Protein AF-A0A959KLT8-F1 (afdb_monomer_lite)

Radius of gyration: 39.07 Å; chains: 1; bounding box: 49×103×118 Å

Structure (mmCIF, N/CA/C/O backbone):
data_AF-A0A959KLT8-F1
#
_entry.id   AF-A0A959KLT8-F1
#
loop_
_atom_site.group_PDB
_atom_site.id
_atom_site.type_symbol
_atom_site.label_atom_id
_atom_site.label_alt_id
_atom_site.label_comp_id
_atom_site.label_asym_id
_atom_site.label_entity_id
_atom_site.label_seq_id
_atom_site.pdbx_PDB_ins_code
_atom_site.Cartn_x
_atom_site.Cartn_y
_atom_site.Cartn_z
_atom_site.occupancy
_atom_site.B_iso_or_equiv
_atom_site.auth_seq_id
_atom_site.auth_comp_id
_atom_site.auth_asym_id
_atom_site.auth_atom_id
_atom_site.pdbx_PDB_model_num
ATOM 1 N N . MET A 1 1 ? 25.943 -80.507 87.814 1.00 54.75 1 MET A N 1
ATOM 2 C CA . MET A 1 1 ? 26.202 -79.130 87.324 1.00 54.75 1 MET A CA 1
ATOM 3 C C . MET A 1 1 ? 25.236 -78.652 86.226 1.00 54.75 1 MET A C 1
ATOM 5 O O . MET A 1 1 ? 24.989 -77.459 86.163 1.00 54.75 1 MET A O 1
ATOM 9 N N . ARG A 1 2 ? 24.631 -79.531 85.402 1.00 54.31 2 ARG A N 1
ATOM 10 C CA . ARG A 1 2 ? 23.798 -79.132 84.239 1.00 54.31 2 ARG A CA 1
ATOM 11 C C . ARG A 1 2 ? 22.348 -78.682 84.531 1.00 54.31 2 ARG A C 1
ATOM 13 O O . ARG A 1 2 ? 21.783 -77.971 83.717 1.00 54.31 2 ARG A O 1
ATOM 20 N N . ILE A 1 3 ? 21.762 -79.018 85.686 1.00 55.34 3 ILE A N 1
ATOM 21 C CA . ILE A 1 3 ? 20.351 -78.679 86.009 1.00 55.34 3 ILE A CA 1
ATOM 22 C C . ILE A 1 3 ? 20.195 -77.266 86.612 1.00 55.34 3 ILE A C 1
ATOM 24 O O . ILE A 1 3 ? 19.183 -76.608 86.393 1.00 55.34 3 ILE A O 1
ATOM 28 N N . ARG A 1 4 ? 21.217 -76.742 87.310 1.00 51.94 4 ARG A N 1
ATOM 29 C CA . ARG A 1 4 ? 21.175 -75.385 87.899 1.00 51.94 4 ARG A CA 1
ATOM 30 C C . ARG A 1 4 ? 21.324 -74.262 86.860 1.00 51.94 4 ARG A C 1
ATOM 32 O O . ARG A 1 4 ? 20.788 -73.181 87.064 1.00 51.94 4 ARG A O 1
ATOM 39 N N . LEU A 1 5 ? 21.991 -74.535 85.735 1.00 53.19 5 LEU A N 1
ATOM 40 C CA . LEU A 1 5 ? 22.147 -73.587 84.623 1.00 53.19 5 LEU A CA 1
ATOM 41 C C . LEU A 1 5 ? 20.849 -73.413 83.811 1.00 53.19 5 LEU A C 1
ATOM 43 O O . LEU A 1 5 ? 20.584 -72.319 83.325 1.00 53.19 5 LEU A O 1
ATOM 47 N N . PHE A 1 6 ? 20.000 -74.446 83.733 1.00 55.62 6 PHE A N 1
ATOM 48 C CA . PHE A 1 6 ? 18.718 -74.374 83.018 1.00 55.62 6 PHE A CA 1
ATOM 49 C C . PHE A 1 6 ? 17.687 -73.480 83.725 1.00 55.62 6 PHE A C 1
ATOM 51 O O . PHE A 1 6 ? 17.022 -72.683 83.071 1.00 55.62 6 PHE A O 1
ATOM 58 N N . PHE A 1 7 ? 17.595 -73.545 85.057 1.00 56.69 7 PHE A N 1
ATOM 59 C CA . PHE A 1 7 ? 16.674 -72.689 85.819 1.00 56.69 7 PHE A CA 1
ATOM 60 C C . PHE A 1 7 ? 17.119 -71.221 85.867 1.00 56.69 7 PHE A C 1
ATOM 62 O O . PHE A 1 7 ? 16.280 -70.328 85.782 1.00 56.69 7 PHE A O 1
ATOM 69 N N . ALA A 1 8 ? 18.429 -70.959 85.935 1.00 57.12 8 ALA A N 1
ATOM 70 C CA . ALA A 1 8 ? 18.954 -69.595 85.865 1.00 57.12 8 ALA A CA 1
ATOM 71 C C . ALA A 1 8 ? 18.735 -68.961 84.477 1.00 57.12 8 ALA A C 1
ATOM 73 O O . ALA A 1 8 ? 18.445 -67.769 84.396 1.00 57.12 8 ALA A O 1
ATOM 74 N N . SER A 1 9 ? 18.810 -69.758 83.401 1.00 56.94 9 SER A N 1
ATOM 75 C CA . SER A 1 9 ? 18.585 -69.295 82.025 1.00 56.94 9 SER A CA 1
ATOM 76 C C . SER A 1 9 ? 17.102 -69.078 81.689 1.00 56.94 9 SER A C 1
ATOM 78 O O . SER A 1 9 ? 16.792 -68.159 80.937 1.00 56.94 9 SER A O 1
ATOM 80 N N . LEU A 1 10 ? 16.177 -69.867 82.255 1.00 58.41 10 LEU A N 1
ATOM 81 C CA . LEU A 1 10 ? 14.735 -69.633 82.078 1.00 58.41 10 LEU A CA 1
ATOM 82 C C . LEU A 1 10 ? 14.249 -68.386 82.832 1.00 58.41 10 LEU A C 1
ATOM 84 O O . LEU A 1 10 ? 13.410 -67.652 82.317 1.00 58.41 10 LEU A O 1
ATOM 88 N N . LEU A 1 11 ? 14.788 -68.119 84.028 1.00 58.44 11 LEU A N 1
ATOM 89 C CA . LEU A 1 11 ? 14.390 -66.957 84.828 1.00 58.44 11 LEU A CA 1
ATOM 90 C C . LEU A 1 11 ? 14.928 -65.635 84.252 1.00 58.44 11 LEU A C 1
ATOM 92 O O . LEU A 1 11 ? 14.259 -64.609 84.336 1.00 58.44 11 LEU A O 1
ATOM 96 N N . SER A 1 12 ? 16.104 -65.659 83.617 1.00 58.97 12 SER A N 1
ATOM 97 C CA . SER A 1 12 ? 16.666 -64.489 82.926 1.00 58.97 12 SER A CA 1
ATOM 98 C C . SER A 1 12 ? 15.987 -64.213 81.579 1.00 58.97 12 SER A C 1
ATOM 100 O O . SER A 1 12 ? 15.801 -63.049 81.233 1.00 58.97 12 SER A O 1
ATOM 102 N N . LEU A 1 13 ? 15.515 -65.246 80.868 1.00 59.78 13 LEU A N 1
ATOM 103 C CA . LEU A 1 13 ? 14.684 -65.066 79.674 1.00 59.78 13 LEU A CA 1
ATOM 104 C C . LEU A 1 13 ? 13.287 -64.525 80.033 1.00 59.78 13 LEU A C 1
ATOM 106 O O . LEU A 1 13 ? 12.805 -63.605 79.382 1.00 59.78 13 LEU A O 1
ATOM 110 N N . ALA A 1 14 ? 12.671 -65.011 81.117 1.00 59.19 14 ALA A N 1
ATOM 111 C CA . ALA A 1 14 ? 11.375 -64.511 81.581 1.00 59.19 14 ALA A CA 1
ATOM 112 C C . ALA A 1 14 ? 11.421 -63.039 82.040 1.00 59.19 14 ALA A C 1
ATOM 114 O O . ALA A 1 14 ? 10.455 -62.317 81.828 1.00 59.19 14 ALA A O 1
ATOM 115 N N . LEU A 1 15 ? 12.539 -62.573 82.615 1.00 60.25 15 LEU A N 1
ATOM 116 C CA . LEU A 1 15 ? 12.699 -61.171 83.024 1.00 60.25 15 LEU A CA 1
ATOM 117 C C . LEU A 1 15 ? 12.998 -60.231 81.839 1.00 60.25 15 LEU A C 1
ATOM 119 O O . LEU A 1 15 ? 12.601 -59.070 81.870 1.00 60.25 15 LEU A O 1
ATOM 123 N N . ALA A 1 16 ? 13.656 -60.723 80.782 1.00 58.66 16 ALA A N 1
ATOM 124 C CA . ALA A 1 16 ? 13.933 -59.942 79.573 1.00 58.66 16 ALA A CA 1
ATOM 125 C C . ALA A 1 16 ? 12.673 -59.696 78.719 1.00 58.66 16 ALA A C 1
ATOM 127 O O . ALA A 1 16 ? 12.540 -58.632 78.116 1.00 58.66 16 ALA A O 1
ATOM 128 N N . LEU A 1 17 ? 11.716 -60.634 78.712 1.00 57.25 17 LEU A N 1
ATOM 129 C CA . LEU A 1 17 ? 10.433 -60.467 78.015 1.00 57.25 17 LEU A CA 1
ATOM 130 C C . LEU A 1 17 ? 9.471 -59.483 78.711 1.00 57.25 17 LEU A C 1
ATOM 132 O O . LEU A 1 17 ? 8.551 -58.985 78.068 1.00 57.25 17 LEU A O 1
ATOM 136 N N . SER A 1 18 ? 9.704 -59.138 79.981 1.00 57.41 18 SER A N 1
ATOM 137 C CA . SER A 1 18 ? 8.887 -58.166 80.727 1.00 57.41 18 SER A CA 1
ATOM 138 C C . SER A 1 18 ? 9.122 -56.707 80.317 1.00 57.41 18 SER A C 1
ATOM 140 O O . SER A 1 18 ? 8.297 -55.854 80.634 1.00 57.41 18 SER A O 1
ATOM 142 N N . PHE A 1 19 ? 10.228 -56.400 79.627 1.00 55.47 19 PHE A N 1
ATOM 143 C CA . PHE A 1 19 ? 10.594 -55.026 79.245 1.00 55.47 19 PHE A CA 1
ATOM 144 C C . PHE A 1 19 ? 10.264 -54.663 77.786 1.00 55.47 19 PHE A C 1
ATOM 146 O O . PHE A 1 19 ? 10.477 -53.521 77.396 1.00 55.47 19 PHE A O 1
ATOM 153 N N . ILE A 1 20 ? 9.717 -55.592 76.991 1.00 57.41 20 ILE A N 1
ATOM 154 C CA . ILE A 1 20 ? 9.311 -55.346 75.587 1.00 57.41 20 ILE A CA 1
ATOM 155 C C . ILE A 1 20 ? 7.809 -54.998 75.480 1.00 57.41 20 ILE A C 1
ATOM 157 O O . ILE A 1 20 ? 7.331 -54.568 74.439 1.00 57.41 20 ILE A O 1
ATOM 161 N N . ALA A 1 21 ? 7.045 -55.101 76.572 1.00 53.44 21 ALA A N 1
ATOM 162 C CA . ALA A 1 21 ? 5.594 -54.882 76.577 1.00 53.44 21 ALA A CA 1
ATOM 163 C C . ALA A 1 21 ? 5.152 -53.403 76.685 1.00 53.44 21 ALA A C 1
ATOM 165 O O . ALA A 1 21 ? 4.022 -53.138 77.085 1.00 53.44 21 ALA A O 1
ATOM 166 N N . CYS A 1 22 ? 6.017 -52.434 76.363 1.00 57.22 22 CYS A N 1
ATOM 167 C CA . CYS A 1 22 ? 5.691 -51.006 76.451 1.00 57.22 22 CYS A CA 1
ATOM 168 C C . CYS A 1 22 ? 6.052 -50.255 75.162 1.00 57.22 22 CYS A C 1
ATOM 170 O O . CYS A 1 22 ? 6.755 -49.251 75.188 1.00 57.22 22 CYS A O 1
ATOM 172 N N . GLU A 1 23 ? 5.575 -50.746 74.023 1.00 60.41 23 GLU A N 1
ATOM 173 C CA . GLU A 1 23 ? 5.418 -49.911 72.834 1.00 60.41 23 GLU A CA 1
ATOM 174 C C . GLU A 1 23 ? 3.910 -49.737 72.653 1.00 60.41 23 GLU A C 1
ATOM 176 O O . GLU A 1 23 ? 3.216 -50.615 72.149 1.00 60.41 23 GLU A O 1
ATOM 181 N N . GLY A 1 24 ? 3.377 -48.667 73.249 1.00 66.56 24 GLY A N 1
ATOM 182 C CA . GLY A 1 24 ? 1.969 -48.314 73.097 1.00 66.56 24 GLY A CA 1
ATOM 183 C C . GLY A 1 24 ? 1.666 -48.000 71.635 1.00 66.56 24 GLY A C 1
ATOM 184 O O . GLY A 1 24 ? 2.529 -47.477 70.928 1.00 66.56 24 GLY A O 1
ATOM 185 N N . ASP A 1 25 ? 0.449 -48.323 71.198 1.00 69.25 25 ASP A N 1
ATOM 186 C CA . ASP A 1 25 ? -0.030 -48.064 69.841 1.00 69.25 25 ASP A CA 1
ATOM 187 C C . ASP A 1 25 ? 0.334 -46.638 69.396 1.00 69.25 25 ASP A C 1
ATOM 189 O O . ASP A 1 25 ? 0.188 -45.681 70.165 1.00 69.25 25 ASP A O 1
ATOM 193 N N . GLN A 1 26 ? 0.819 -46.489 68.157 1.00 68.81 26 GLN A N 1
ATOM 194 C CA . GLN A 1 26 ? 1.088 -45.179 67.567 1.00 68.81 26 GLN A CA 1
ATOM 195 C C . GLN A 1 26 ? -0.170 -44.316 67.745 1.00 68.81 26 GLN A C 1
ATOM 197 O O . GLN A 1 26 ? -1.241 -44.666 67.246 1.00 68.81 26 GLN A O 1
ATOM 202 N N . GLY A 1 27 ? -0.055 -43.228 68.516 1.00 72.69 27 GLY A N 1
ATOM 203 C CA . GLY A 1 27 ? -1.191 -42.359 68.815 1.00 72.69 27 GLY A CA 1
ATOM 204 C C . GLY A 1 27 ? -1.882 -41.881 67.531 1.00 72.69 27 GLY A C 1
ATOM 205 O O . GLY A 1 27 ? -1.239 -41.816 66.478 1.00 72.69 27 GLY A O 1
ATOM 206 N N . PRO A 1 28 ? -3.184 -41.553 67.585 1.00 78.56 28 PRO A N 1
ATOM 207 C CA . PRO A 1 28 ? -3.929 -41.151 66.398 1.00 78.56 28 PRO A CA 1
ATOM 208 C C . PRO A 1 28 ? -3.229 -39.984 65.693 1.00 78.56 28 PRO A C 1
ATOM 210 O O . PRO A 1 28 ? -2.757 -39.049 66.346 1.00 78.56 28 PRO A O 1
ATOM 213 N N . ILE A 1 29 ? -3.170 -40.040 64.358 1.00 78.94 29 ILE A N 1
ATOM 214 C CA . ILE A 1 29 ? -2.684 -38.932 63.529 1.00 78.94 29 ILE A CA 1
ATOM 215 C C . ILE A 1 29 ? -3.444 -37.669 63.952 1.00 78.94 29 ILE A C 1
ATOM 217 O O . ILE A 1 29 ? -4.677 -37.659 63.974 1.00 78.94 29 ILE A O 1
ATOM 221 N N . GLY A 1 30 ? -2.701 -36.625 64.331 1.00 80.38 30 GLY A N 1
ATOM 222 C CA . GLY A 1 30 ? -3.281 -35.352 64.753 1.00 80.38 30 GLY A CA 1
ATOM 223 C C . GLY A 1 30 ? -4.177 -34.749 63.663 1.00 80.38 30 GLY A C 1
ATOM 224 O O . GLY A 1 30 ? -4.003 -35.061 62.482 1.00 80.38 30 GLY A O 1
ATOM 225 N N . PRO A 1 31 ? -5.143 -33.890 64.028 1.00 83.25 31 PRO A N 1
ATOM 226 C CA . PRO A 1 31 ? -6.036 -33.279 63.051 1.00 83.25 31 PRO A CA 1
ATOM 227 C C . PRO A 1 31 ? -5.229 -32.531 61.983 1.00 83.25 31 PRO A C 1
ATOM 229 O O . PRO A 1 31 ? -4.234 -31.874 62.300 1.00 83.25 31 PRO A O 1
ATOM 232 N N . SER A 1 32 ? -5.663 -32.614 60.720 1.00 83.31 32 SER A N 1
ATOM 233 C CA . SER A 1 32 ? -5.108 -31.772 59.657 1.00 83.31 32 SER A CA 1
ATOM 234 C C . SER A 1 32 ? -5.132 -30.307 60.089 1.00 83.31 32 SER A C 1
ATOM 236 O O . SER A 1 32 ? -6.128 -29.830 60.637 1.00 83.31 32 SER A O 1
ATOM 238 N N . GLY A 1 33 ? -4.026 -29.602 59.842 1.00 83.31 33 GLY A N 1
ATOM 239 C CA . GLY A 1 33 ? -3.935 -28.171 60.106 1.00 83.31 33 GLY A CA 1
ATOM 240 C C . GLY A 1 33 ? -5.011 -27.381 59.347 1.00 83.31 33 GLY A C 1
ATOM 241 O O . GLY A 1 33 ? -5.555 -27.872 58.352 1.00 83.31 33 GLY A O 1
ATOM 242 N N . PRO A 1 34 ? -5.336 -26.161 59.805 1.00 86.69 34 PRO A N 1
ATOM 243 C CA . PRO A 1 34 ? -6.311 -25.317 59.130 1.00 86.69 34 PRO A CA 1
ATOM 244 C C . PRO A 1 34 ? -5.884 -25.050 57.681 1.00 86.69 34 PRO A C 1
ATOM 246 O O . PRO A 1 34 ? -4.698 -24.886 57.391 1.00 86.69 34 PRO A O 1
ATOM 249 N N . ILE A 1 35 ? -6.864 -24.995 56.775 1.00 85.56 35 ILE A N 1
ATOM 250 C CA . ILE A 1 35 ? -6.649 -24.572 55.387 1.00 85.56 35 ILE A CA 1
ATOM 251 C C . ILE A 1 35 ? -6.031 -23.165 55.406 1.00 85.56 35 ILE A C 1
ATOM 253 O O . ILE A 1 35 ? -6.502 -22.289 56.135 1.00 85.56 35 ILE A O 1
ATOM 257 N N . GLY A 1 36 ? -4.960 -22.967 54.632 1.00 85.94 36 GLY A N 1
ATOM 258 C CA . GLY A 1 36 ? -4.302 -21.666 54.503 1.00 85.94 36 GLY A CA 1
ATOM 259 C C . GLY A 1 36 ? -5.245 -20.590 53.945 1.00 85.94 36 GLY A C 1
ATOM 260 O O . GLY A 1 36 ? -6.265 -20.918 53.336 1.00 85.94 36 GLY A O 1
ATOM 261 N N . PRO A 1 37 ? -4.933 -19.298 54.141 1.00 89.44 37 PRO A N 1
ATOM 262 C CA . PRO A 1 37 ? -5.753 -18.220 53.602 1.00 89.44 37 PRO A CA 1
ATOM 263 C C . PRO A 1 37 ? -5.870 -18.340 52.077 1.00 89.44 37 PRO A C 1
ATOM 265 O O . PRO A 1 37 ? -4.932 -18.773 51.404 1.00 89.44 37 PRO A O 1
ATOM 268 N N . ALA A 1 38 ? -7.023 -17.940 51.537 1.00 88.50 38 ALA A N 1
ATOM 269 C CA . ALA A 1 38 ? -7.194 -17.820 50.095 1.00 88.50 38 ALA A CA 1
ATOM 270 C C . ALA A 1 38 ? -6.113 -16.889 49.521 1.00 88.50 38 ALA A C 1
ATOM 272 O O . ALA A 1 38 ? -5.780 -15.866 50.127 1.00 88.50 38 ALA A O 1
ATOM 273 N N . GLY A 1 39 ? -5.557 -17.255 48.363 1.00 86.50 39 GLY A N 1
ATOM 274 C CA . GLY A 1 39 ? -4.627 -16.391 47.640 1.00 86.50 39 GLY A CA 1
ATOM 275 C C . GLY A 1 39 ? -5.285 -15.062 47.240 1.00 86.50 39 GLY A C 1
ATOM 276 O O . GLY A 1 39 ? -6.515 -14.965 47.230 1.00 86.50 39 GLY A O 1
ATOM 277 N N . PRO A 1 40 ? -4.490 -14.030 46.914 1.00 91.06 40 PRO A N 1
ATOM 278 C CA . PRO A 1 40 ? -5.035 -12.765 46.435 1.00 91.06 40 PRO A CA 1
ATOM 279 C C . PRO A 1 40 ? -5.863 -12.982 45.162 1.00 91.06 40 PRO A C 1
ATOM 281 O O . PRO A 1 40 ? -5.521 -13.818 44.323 1.00 91.06 40 PRO A O 1
ATOM 284 N N . THR A 1 41 ? -6.939 -12.209 45.009 1.00 87.81 41 THR A N 1
ATOM 285 C CA . THR A 1 41 ? -7.678 -12.129 43.745 1.00 87.81 41 THR A CA 1
ATOM 286 C C . THR A 1 41 ? -6.717 -11.708 42.632 1.00 87.81 41 THR A C 1
ATOM 288 O O . THR A 1 41 ? -5.919 -10.789 42.821 1.00 87.81 41 THR A O 1
ATOM 291 N N . GLY A 1 42 ? -6.777 -12.389 41.485 1.00 84.00 42 GLY A N 1
ATOM 292 C CA . GLY A 1 42 ? -6.011 -11.994 40.302 1.00 84.00 42 GLY A CA 1
ATOM 293 C C . GLY A 1 42 ? -6.413 -10.601 39.794 1.00 84.00 42 GLY A C 1
ATOM 294 O O . GLY A 1 42 ? -7.460 -10.085 40.193 1.00 84.00 42 GLY A O 1
ATOM 295 N N . PRO A 1 43 ? -5.598 -9.979 38.926 1.00 86.88 43 PRO A N 1
ATOM 296 C CA . PRO A 1 43 ? -5.978 -8.727 38.281 1.00 86.88 43 PRO A CA 1
ATOM 297 C C . PRO A 1 43 ? -7.294 -8.893 37.511 1.00 86.88 43 PRO A C 1
ATOM 299 O O . PRO A 1 43 ? -7.606 -9.977 37.012 1.00 86.88 43 PRO A O 1
ATOM 302 N N . GLU A 1 44 ? -8.065 -7.811 37.427 1.00 80.75 44 GLU A N 1
ATOM 303 C CA . GLU A 1 44 ? -9.290 -7.770 36.632 1.00 80.75 44 GLU A CA 1
ATOM 304 C C . GLU A 1 44 ? -8.958 -8.040 35.153 1.00 80.75 44 GLU A C 1
ATOM 306 O O . GLU A 1 44 ? -7.932 -7.583 34.641 1.00 80.75 44 GLU A O 1
ATOM 311 N N . GLY A 1 45 ? -9.786 -8.837 34.472 1.00 71.56 45 GLY A N 1
ATOM 312 C CA . GLY A 1 45 ? -9.593 -9.125 33.051 1.00 71.56 45 GLY A CA 1
ATOM 313 C C . GLY A 1 45 ? -9.831 -7.873 32.204 1.00 71.56 45 GLY A C 1
ATOM 314 O O . GLY A 1 45 ? -10.729 -7.091 32.505 1.00 71.56 45 GLY A O 1
ATOM 315 N N . GLN A 1 46 ? -9.052 -7.685 31.136 1.00 70.06 46 GLN A N 1
ATOM 316 C CA . GLN A 1 46 ? -9.305 -6.597 30.188 1.00 70.06 46 GLN A CA 1
ATOM 317 C C . GLN A 1 46 ? -10.674 -6.786 29.520 1.00 70.06 46 GLN A C 1
ATOM 319 O O . GLN A 1 46 ? -11.046 -7.903 29.145 1.00 70.06 46 GLN A O 1
ATOM 324 N N . ASN A 1 47 ? -11.423 -5.696 29.356 1.00 72.06 47 ASN A N 1
ATOM 325 C CA . ASN A 1 47 ? -12.675 -5.724 28.615 1.00 72.06 47 ASN A CA 1
ATOM 326 C C . ASN A 1 47 ? -12.374 -5.866 27.117 1.00 72.06 47 ASN A C 1
ATOM 328 O O . ASN A 1 47 ? -12.062 -4.889 26.444 1.00 72.06 47 ASN A O 1
ATOM 332 N N . GLY A 1 48 ? -12.511 -7.080 26.582 1.00 66.56 48 GLY A N 1
ATOM 333 C CA . GLY A 1 48 ? -12.276 -7.348 25.161 1.00 66.56 48 GLY A CA 1
ATOM 334 C C . GLY A 1 48 ? -13.170 -6.548 24.204 1.00 66.56 48 GLY A C 1
ATOM 335 O O . GLY A 1 48 ? -12.848 -6.471 23.028 1.00 66.56 48 GLY A O 1
ATOM 336 N N . ALA A 1 49 ? -14.265 -5.939 24.676 1.00 72.62 49 ALA A N 1
ATOM 337 C CA . ALA A 1 49 ? -15.150 -5.134 23.838 1.00 72.62 49 ALA A CA 1
ATOM 338 C C . ALA A 1 49 ? -14.646 -3.704 23.589 1.00 72.62 49 ALA A C 1
ATOM 340 O O . ALA A 1 49 ? -15.119 -3.076 22.648 1.00 72.62 49 ALA A O 1
ATOM 341 N N . GLU A 1 50 ? -13.726 -3.175 24.402 1.00 76.38 50 GLU A N 1
ATOM 342 C CA . GLU A 1 50 ? -13.302 -1.769 24.309 1.00 76.38 50 GLU A CA 1
ATOM 343 C C . GLU A 1 50 ? -12.638 -1.478 22.956 1.00 76.38 50 GLU A C 1
ATOM 345 O O . GLU A 1 50 ? -13.134 -0.648 22.198 1.00 76.38 50 GLU A O 1
ATOM 350 N N . ASN A 1 51 ? -11.647 -2.284 22.573 1.00 80.56 51 ASN A N 1
ATOM 351 C CA . ASN A 1 51 ? -10.941 -2.137 21.295 1.00 80.56 51 ASN A CA 1
ATOM 352 C C . ASN A 1 51 ? -11.811 -2.525 20.086 1.00 80.56 51 ASN A C 1
ATOM 354 O O . ASN A 1 51 ? -11.640 -2.012 18.982 1.00 80.56 51 ASN A O 1
ATOM 358 N N . CYS A 1 52 ? -12.775 -3.438 20.263 1.00 85.12 52 CYS A N 1
ATOM 359 C CA . CYS A 1 52 ? -13.689 -3.803 19.181 1.00 85.12 52 CYS A CA 1
ATOM 360 C C . CYS A 1 52 ? -14.562 -2.616 18.759 1.00 85.12 52 CYS A C 1
ATOM 362 O O . CYS A 1 52 ? -14.907 -2.503 17.583 1.00 85.12 52 CYS A O 1
ATOM 364 N N . LEU A 1 53 ? -14.935 -1.742 19.699 1.00 87.12 53 LEU A N 1
ATOM 365 C CA . LEU A 1 53 ? -15.823 -0.606 19.447 1.00 87.12 53 LEU A CA 1
ATOM 366 C C . LEU A 1 53 ? -15.140 0.547 18.699 1.00 87.12 53 LEU A C 1
ATOM 368 O O . LEU A 1 53 ? -15.846 1.384 18.133 1.00 87.12 53 LEU A O 1
ATOM 372 N N . ASP A 1 54 ? -13.811 0.551 18.593 1.00 81.94 54 ASP A N 1
ATOM 373 C CA . ASP A 1 54 ? -13.091 1.509 17.746 1.00 81.94 54 ASP A CA 1
ATOM 374 C C . ASP A 1 54 ? -13.471 1.347 16.267 1.00 81.94 54 ASP A C 1
ATOM 376 O O . ASP A 1 54 ? -13.606 2.331 15.532 1.00 81.94 54 ASP A O 1
ATOM 380 N N . CYS A 1 55 ? -13.726 0.101 15.850 1.00 86.50 55 CYS A N 1
ATOM 381 C CA . CYS A 1 55 ? -14.116 -0.251 14.485 1.00 86.50 55 CYS A CA 1
ATOM 382 C C . CYS A 1 55 ? -15.597 -0.645 14.360 1.00 86.50 55 CYS A C 1
ATOM 384 O O . CYS A 1 55 ? -16.255 -0.288 13.383 1.00 86.50 55 CYS A O 1
ATOM 386 N N . HIS A 1 56 ? -16.138 -1.357 15.351 1.00 88.75 56 HIS A N 1
ATOM 387 C CA . HIS A 1 56 ? -17.507 -1.888 15.376 1.00 88.75 56 HIS A CA 1
ATOM 388 C C . HIS A 1 56 ? -18.446 -1.115 16.316 1.00 88.75 56 HIS A C 1
ATOM 390 O O . HIS A 1 56 ? -19.497 -1.622 16.712 1.00 88.75 56 HIS A O 1
ATOM 396 N N . GLY A 1 57 ? -18.073 0.102 16.707 1.00 86.25 57 GLY A N 1
ATOM 397 C CA . GLY A 1 57 ? -18.913 0.984 17.510 1.00 86.25 57 GLY A CA 1
ATOM 398 C C . GLY A 1 57 ? -19.926 1.779 16.686 1.00 86.25 57 GLY A C 1
ATOM 399 O O . GLY A 1 57 ? -20.071 1.624 15.478 1.00 86.25 57 GLY A O 1
ATOM 400 N N . ASN A 1 58 ? -20.609 2.709 17.354 1.00 88.81 58 ASN A N 1
ATOM 401 C CA . ASN A 1 58 ? -21.619 3.576 16.731 1.00 88.81 58 ASN A CA 1
ATOM 402 C C . ASN A 1 58 ? -21.019 4.790 15.993 1.00 88.81 58 ASN A C 1
ATOM 404 O O . ASN A 1 58 ? -21.752 5.698 15.593 1.00 88.81 58 ASN A O 1
ATOM 408 N N . SER A 1 59 ? -19.691 4.850 15.847 1.00 91.00 59 SER A N 1
ATOM 409 C CA . SER A 1 59 ? -19.043 5.900 15.065 1.00 91.00 59 SER A CA 1
ATOM 410 C C . SER A 1 59 ? -19.244 5.640 13.567 1.00 91.00 59 SER A C 1
ATOM 412 O O . SER A 1 59 ? -19.310 4.500 13.118 1.00 91.00 59 SER A O 1
ATOM 414 N N . GLN A 1 60 ? -19.302 6.700 12.761 1.00 92.00 60 GLN A N 1
ATOM 415 C CA . GLN A 1 60 ? -19.317 6.574 11.296 1.00 92.00 60 GLN A CA 1
ATOM 416 C C . GLN A 1 60 ? -17.900 6.545 10.699 1.00 92.00 60 GLN A C 1
ATOM 418 O O . GLN A 1 60 ? -17.741 6.688 9.486 1.00 92.00 60 GLN A O 1
ATOM 423 N N . LEU A 1 61 ? -16.860 6.394 11.532 1.00 89.12 61 LEU A N 1
ATOM 424 C CA . LEU A 1 61 ? -15.470 6.482 11.092 1.00 89.12 61 LEU A CA 1
ATOM 425 C C . LEU A 1 61 ? -15.167 5.419 10.033 1.00 89.12 61 LEU A C 1
ATOM 427 O O . LEU A 1 61 ? -14.807 5.783 8.913 1.00 89.12 61 LEU A O 1
ATOM 431 N N . ILE A 1 62 ? -15.378 4.137 10.348 1.00 91.56 62 ILE A N 1
ATOM 432 C CA . ILE A 1 62 ? -15.118 3.029 9.417 1.00 91.56 62 ILE A CA 1
ATOM 433 C C . ILE A 1 62 ? -16.000 3.140 8.177 1.00 91.56 62 ILE A C 1
ATOM 435 O O . ILE A 1 62 ? -15.483 3.071 7.067 1.00 91.56 62 ILE A O 1
ATOM 439 N N . THR A 1 63 ? -17.292 3.436 8.336 1.00 92.19 63 THR A N 1
ATOM 440 C CA . THR A 1 63 ? -18.209 3.643 7.204 1.00 92.19 63 THR A CA 1
ATOM 441 C C . THR A 1 63 ? -17.708 4.729 6.250 1.00 92.19 63 THR A C 1
ATOM 443 O O . THR A 1 63 ? -17.746 4.552 5.034 1.00 92.19 63 THR A O 1
ATOM 446 N N . SER A 1 64 ? -17.166 5.835 6.774 1.00 90.12 64 SER A N 1
ATOM 447 C CA . SER A 1 64 ? -16.579 6.888 5.938 1.00 90.12 64 SER A CA 1
ATOM 448 C C . SER A 1 64 ? -15.324 6.423 5.188 1.00 90.12 64 SER A C 1
ATOM 450 O O . SER A 1 64 ? -15.110 6.838 4.050 1.00 90.12 64 SER A O 1
ATOM 452 N N . LYS A 1 65 ? -14.499 5.554 5.795 1.00 92.31 65 LYS A N 1
ATOM 453 C CA . LYS A 1 65 ? -13.291 5.010 5.155 1.00 92.31 65 LYS A CA 1
ATOM 454 C C . LYS A 1 65 ? -13.631 3.978 4.090 1.00 92.31 65 LYS A C 1
ATOM 456 O O . LYS A 1 65 ? -13.041 4.034 3.017 1.00 92.31 65 LYS A O 1
ATOM 461 N N . VAL A 1 66 ? -14.618 3.122 4.352 1.00 92.69 66 VAL A N 1
ATOM 462 C CA . VAL A 1 66 ? -15.171 2.181 3.369 1.00 92.69 66 VAL A CA 1
ATOM 463 C C . VAL A 1 66 ? -15.683 2.947 2.155 1.00 92.69 66 VAL A C 1
ATOM 465 O O . VAL A 1 66 ? -15.216 2.693 1.054 1.00 92.69 66 VAL A O 1
ATOM 468 N N . PHE A 1 67 ? -16.519 3.972 2.353 1.00 91.62 67 PHE A N 1
ATOM 469 C CA . PHE A 1 67 ? -17.016 4.796 1.247 1.00 91.62 67 PHE A CA 1
ATOM 470 C C . PHE A 1 67 ? -15.883 5.434 0.422 1.00 91.62 67 PHE A C 1
ATOM 472 O O . PHE A 1 67 ? -15.933 5.453 -0.806 1.00 91.62 67 PHE A O 1
ATOM 479 N N . GLN A 1 68 ? -14.841 5.956 1.078 1.00 91.75 68 GLN A N 1
ATOM 480 C CA . GLN A 1 68 ? -13.679 6.524 0.387 1.00 91.75 68 GLN A CA 1
ATOM 481 C C . GLN A 1 68 ? -12.923 5.468 -0.430 1.00 91.75 68 GLN A C 1
ATOM 483 O O . GLN A 1 68 ? -12.630 5.702 -1.602 1.00 91.75 68 GLN A O 1
ATOM 488 N N . TRP A 1 69 ? -12.635 4.311 0.169 1.00 92.69 69 TRP A N 1
ATOM 489 C CA . TRP A 1 69 ? -11.943 3.212 -0.503 1.00 92.69 69 TRP A CA 1
ATOM 490 C C . TRP A 1 69 ? -12.756 2.651 -1.673 1.00 92.69 69 TRP A C 1
ATOM 492 O O . TRP A 1 69 ? -12.196 2.410 -2.743 1.00 92.69 69 TRP A O 1
ATOM 502 N N . GLU A 1 70 ? -14.078 2.547 -1.531 1.00 92.00 70 GLU A N 1
ATOM 503 C CA . GLU A 1 70 ? -14.975 2.099 -2.601 1.00 92.00 70 GLU A CA 1
ATOM 504 C C . GLU A 1 70 ? -14.979 3.037 -3.821 1.00 92.00 70 GLU A C 1
ATOM 506 O O . GLU A 1 70 ? -15.298 2.620 -4.932 1.00 92.00 70 GLU A O 1
ATOM 511 N N . ASN A 1 71 ? -14.566 4.294 -3.636 1.00 89.44 71 ASN A N 1
ATOM 512 C CA . ASN A 1 71 ? -14.411 5.293 -4.698 1.00 89.44 71 ASN A CA 1
ATOM 513 C C . ASN A 1 71 ? -12.951 5.465 -5.172 1.00 89.44 71 ASN A C 1
ATOM 515 O O . ASN A 1 71 ? -12.635 6.396 -5.926 1.00 89.44 71 ASN A O 1
ATOM 519 N N . SER A 1 72 ? -12.052 4.578 -4.741 1.00 90.19 72 SER A N 1
ATOM 520 C CA . SER A 1 72 ? -10.649 4.557 -5.157 1.00 90.19 72 SER A CA 1
ATOM 521 C C . SER A 1 72 ? -10.428 3.713 -6.415 1.00 90.19 72 SER A C 1
ATOM 523 O O . SER A 1 72 ? -11.177 2.781 -6.719 1.00 90.19 72 SER A O 1
ATOM 525 N N . VAL A 1 73 ? -9.332 3.985 -7.125 1.00 88.31 73 VAL A N 1
ATOM 526 C CA . VAL A 1 73 ? -8.884 3.143 -8.248 1.00 88.31 73 VAL A CA 1
ATOM 527 C C . VAL A 1 73 ? -8.399 1.761 -7.797 1.00 88.31 73 VAL A C 1
ATOM 529 O O . VAL A 1 73 ? -8.398 0.840 -8.608 1.00 88.31 73 VAL A O 1
ATOM 532 N N . HIS A 1 74 ? -8.046 1.579 -6.518 1.00 89.75 74 HIS A N 1
ATOM 533 C CA . HIS A 1 74 ? -7.685 0.263 -5.981 1.00 89.75 74 HIS A CA 1
ATOM 534 C C . HIS A 1 74 ? -8.866 -0.717 -6.010 1.00 89.75 74 HIS A C 1
ATOM 536 O O . HIS A 1 74 ? -8.650 -1.904 -6.246 1.00 89.75 74 HIS A O 1
ATOM 542 N N . LEU A 1 75 ? -10.104 -0.226 -5.851 1.00 90.12 75 LEU A N 1
ATOM 543 C CA . LEU A 1 75 ? -11.306 -1.035 -6.071 1.00 90.12 75 LEU A CA 1
ATOM 544 C C . LEU A 1 75 ? -11.785 -0.968 -7.530 1.00 90.12 75 LEU A C 1
ATOM 546 O O . LEU A 1 75 ? -12.035 -1.995 -8.160 1.00 90.12 75 LEU A O 1
ATOM 550 N N . LEU A 1 76 ? -11.921 0.244 -8.077 1.00 88.94 76 LEU A N 1
ATOM 551 C CA . LEU A 1 76 ? -12.611 0.475 -9.353 1.00 88.94 76 LEU A CA 1
ATOM 552 C C . LEU A 1 76 ? -11.745 0.220 -10.596 1.00 88.94 76 LEU A C 1
ATOM 554 O O . LEU A 1 76 ? -12.267 0.188 -11.708 1.00 88.94 76 LEU A O 1
ATOM 558 N N . GLY A 1 77 ? -10.435 0.017 -10.435 1.00 81.75 77 GLY A N 1
ATOM 559 C CA . GLY A 1 77 ? -9.478 -0.158 -11.532 1.00 81.75 77 GLY A CA 1
ATOM 560 C C . GLY A 1 77 ? -9.624 -1.458 -12.334 1.00 81.75 77 GLY A C 1
ATOM 561 O O . GLY A 1 77 ? -8.928 -1.635 -13.328 1.00 81.75 77 GLY A O 1
ATOM 562 N N . GLY A 1 78 ? -10.518 -2.371 -11.935 1.00 78.00 78 GLY A N 1
ATOM 563 C CA . GLY A 1 78 ? -10.923 -3.514 -12.765 1.00 78.00 78 GLY A CA 1
ATOM 564 C C . GLY A 1 78 ? -9.870 -4.615 -12.940 1.00 78.00 78 GLY A C 1
ATOM 565 O O . GLY A 1 78 ? -9.902 -5.341 -13.933 1.00 78.00 78 GLY A O 1
ATOM 566 N N . HIS A 1 79 ? -8.926 -4.741 -12.005 1.00 82.44 79 HIS A N 1
ATOM 567 C CA . HIS A 1 79 ? -7.867 -5.764 -12.031 1.00 82.44 79 HIS A CA 1
ATOM 568 C C . HIS A 1 79 ? -7.815 -6.611 -10.754 1.00 82.44 79 HIS A C 1
ATOM 570 O O . HIS A 1 79 ? -6.776 -7.170 -10.423 1.00 82.44 79 HIS A O 1
ATOM 576 N N . TYR A 1 80 ? -8.929 -6.700 -10.029 1.00 73.69 80 TYR A N 1
ATOM 577 C CA . TYR A 1 80 ? -9.048 -7.470 -8.786 1.00 73.69 80 TYR A CA 1
ATOM 578 C C . TYR A 1 80 ? -9.092 -8.991 -9.007 1.00 73.69 80 TYR A C 1
ATOM 580 O O . TYR A 1 80 ? -8.922 -9.764 -8.072 1.00 73.69 80 TYR A O 1
ATOM 588 N N . ASP A 1 81 ? -9.308 -9.428 -10.249 1.00 80.38 81 ASP A N 1
ATOM 589 C CA . ASP A 1 81 ? -9.373 -10.829 -10.671 1.00 80.38 81 ASP A CA 1
ATOM 590 C C . ASP A 1 81 ? -7.995 -11.423 -11.017 1.00 80.38 81 ASP A C 1
ATOM 592 O O . ASP A 1 81 ? -7.886 -12.593 -11.383 1.00 80.38 81 ASP A O 1
ATOM 596 N N . ARG A 1 82 ? -6.920 -10.631 -10.920 1.00 91.06 82 ARG A N 1
ATOM 597 C CA . ARG A 1 82 ? -5.552 -11.052 -11.247 1.00 91.06 82 ARG A CA 1
ATOM 598 C C . ARG A 1 82 ? -4.928 -11.834 -10.092 1.00 91.06 82 ARG A C 1
ATOM 600 O O . ARG A 1 82 ? -4.052 -11.341 -9.388 1.00 91.06 82 ARG A O 1
ATOM 607 N N . ASN A 1 83 ? -5.392 -13.065 -9.925 1.00 94.44 83 ASN A N 1
ATOM 608 C CA . ASN A 1 83 ? -5.080 -13.921 -8.785 1.00 94.44 83 ASN A CA 1
ATOM 609 C C . ASN A 1 83 ? -3.996 -14.976 -9.040 1.00 94.44 83 ASN A C 1
ATOM 611 O O . ASN A 1 83 ? -3.719 -15.762 -8.140 1.00 94.44 83 ASN A O 1
ATOM 615 N N . ASP A 1 84 ? -3.393 -15.037 -10.231 1.00 95.25 84 ASP A N 1
ATOM 616 C CA . ASP A 1 84 ? -2.258 -15.936 -10.454 1.00 95.25 84 ASP A CA 1
ATOM 617 C C . ASP A 1 84 ? -1.061 -15.552 -9.571 1.00 95.25 84 ASP A C 1
ATOM 619 O O . ASP A 1 84 ? -0.919 -14.394 -9.183 1.00 95.25 84 ASP A O 1
ATOM 623 N N . ALA A 1 85 ? -0.185 -16.519 -9.284 1.00 94.62 85 ALA A N 1
ATOM 624 C CA . ALA A 1 85 ? 0.959 -16.359 -8.382 1.00 94.62 85 ALA A CA 1
ATOM 625 C C . ALA A 1 85 ? 1.785 -15.091 -8.649 1.00 94.62 85 ALA A C 1
ATOM 627 O O . ALA A 1 85 ? 2.228 -14.410 -7.724 1.00 94.62 85 ALA A O 1
ATOM 628 N N . SER A 1 86 ? 1.979 -14.751 -9.926 1.00 91.00 86 SER A N 1
ATOM 629 C CA . SER A 1 86 ? 2.758 -13.581 -10.293 1.00 91.00 86 SER A CA 1
ATOM 630 C C . SER A 1 86 ? 1.974 -12.296 -10.063 1.00 91.00 86 SER A C 1
ATOM 632 O O . SER A 1 86 ? 2.556 -11.351 -9.549 1.00 91.00 86 SER A O 1
ATOM 634 N N . CYS A 1 87 ? 0.685 -12.232 -10.402 1.00 91.94 87 CYS A N 1
ATOM 635 C CA . CYS A 1 87 ? -0.127 -11.016 -10.349 1.00 91.94 87 CYS A CA 1
ATOM 636 C C . CYS A 1 87 ? -0.710 -10.720 -8.958 1.00 91.94 87 CYS A C 1
ATOM 638 O O . CYS A 1 87 ? -0.843 -9.550 -8.583 1.00 91.94 87 CYS A O 1
ATOM 640 N N . ALA A 1 88 ? -1.003 -11.770 -8.190 1.00 94.62 88 ALA A N 1
ATOM 641 C CA . ALA A 1 88 ? -1.683 -11.712 -6.901 1.00 94.62 88 ALA A CA 1
ATOM 642 C C . ALA A 1 88 ? -0.975 -10.827 -5.872 1.00 94.62 88 ALA A C 1
ATOM 644 O O . ALA A 1 88 ? -1.639 -10.213 -5.041 1.00 94.62 88 ALA A O 1
ATOM 645 N N . VAL A 1 89 ? 0.350 -10.715 -5.983 1.00 93.00 89 VAL A N 1
ATOM 646 C CA . VAL A 1 89 ? 1.233 -9.909 -5.125 1.00 93.00 89 VAL A CA 1
ATOM 647 C C . VAL A 1 89 ? 0.850 -8.429 -5.038 1.00 93.00 89 VAL A C 1
ATOM 649 O O . VAL A 1 89 ? 1.142 -7.793 -4.035 1.00 93.00 89 VAL A O 1
ATOM 652 N N . CYS A 1 90 ? 0.185 -7.882 -6.064 1.00 92.00 90 CYS A N 1
ATOM 653 C CA . CYS A 1 90 ? -0.310 -6.498 -6.051 1.00 92.00 90 CYS A CA 1
ATOM 654 C C . CYS A 1 90 ? -1.834 -6.412 -6.168 1.00 92.00 90 CYS A C 1
ATOM 656 O O . CYS A 1 90 ? -2.443 -5.453 -5.703 1.00 92.00 90 CYS A O 1
ATOM 658 N N . HIS A 1 91 ? -2.449 -7.374 -6.855 1.00 93.44 91 HIS A N 1
ATOM 659 C CA . HIS A 1 91 ? -3.853 -7.290 -7.253 1.00 93.44 91 HIS A CA 1
ATOM 660 C C . HIS A 1 91 ? -4.818 -7.986 -6.299 1.00 93.44 91 HIS A C 1
ATOM 662 O O . HIS A 1 91 ? -6.029 -7.823 -6.441 1.00 93.44 91 HIS A O 1
ATOM 668 N N . THR A 1 92 ? -4.297 -8.731 -5.326 1.00 94.62 92 THR A N 1
ATOM 669 C CA . THR A 1 92 ? -5.107 -9.383 -4.300 1.00 94.62 92 THR A CA 1
ATOM 670 C C . THR A 1 92 ? -4.580 -9.036 -2.919 1.00 94.62 92 THR A C 1
ATOM 672 O O . THR A 1 92 ? -3.372 -8.930 -2.715 1.00 94.62 92 THR A O 1
ATOM 675 N N . SER A 1 93 ? -5.481 -8.885 -1.954 1.00 95.12 93 SER A N 1
ATOM 676 C CA . SER A 1 93 ? -5.112 -8.623 -0.567 1.00 95.12 93 SER A CA 1
ATOM 677 C C . SER A 1 93 ? -4.312 -9.779 0.029 1.00 95.12 93 SER A C 1
ATOM 679 O O . SER A 1 93 ? -3.279 -9.559 0.655 1.00 95.12 93 SER A O 1
ATOM 681 N N . GLN A 1 94 ? -4.741 -11.012 -0.239 1.00 95.69 94 GLN A N 1
ATOM 682 C CA . GLN A 1 94 ? -4.103 -12.218 0.274 1.00 95.69 94 GLN A CA 1
ATOM 683 C C . GLN A 1 94 ? -2.690 -12.403 -0.293 1.00 95.69 94 GLN A C 1
ATOM 685 O O . GLN A 1 94 ? -1.750 -12.594 0.473 1.00 95.69 94 GLN A O 1
ATOM 690 N N . GLY A 1 95 ? -2.525 -12.284 -1.616 1.00 95.88 95 GLY A N 1
ATOM 691 C CA . GLY A 1 95 ? -1.214 -12.408 -2.255 1.00 95.88 95 GLY A CA 1
ATOM 692 C C . GLY A 1 95 ? -0.249 -11.302 -1.830 1.00 95.88 95 GLY A C 1
ATOM 693 O O . GLY A 1 95 ? 0.928 -11.575 -1.621 1.00 95.88 95 GLY A O 1
ATOM 694 N N . PHE A 1 96 ? -0.745 -10.074 -1.641 1.00 95.56 96 PHE A N 1
ATOM 695 C CA . PHE A 1 96 ? 0.036 -8.970 -1.081 1.00 95.56 96 PHE A CA 1
ATOM 696 C C . PHE A 1 96 ? 0.561 -9.287 0.326 1.00 95.56 96 PHE A C 1
ATOM 698 O O . PHE A 1 96 ? 1.756 -9.163 0.588 1.00 95.56 96 PHE A O 1
ATOM 705 N N . LEU A 1 97 ? -0.318 -9.725 1.232 1.00 96.50 97 LEU A N 1
ATOM 706 C CA . LEU A 1 97 ? 0.062 -10.051 2.608 1.00 96.50 97 LEU A CA 1
ATOM 707 C C . LEU A 1 97 ? 1.065 -11.207 2.672 1.00 96.50 97 LEU A C 1
ATOM 709 O O . LEU A 1 97 ? 1.984 -11.179 3.490 1.00 96.50 97 LEU A O 1
ATOM 713 N N . GLU A 1 98 ? 0.923 -12.194 1.785 1.00 96.38 98 GLU A N 1
ATOM 714 C CA . GLU A 1 98 ? 1.875 -13.295 1.663 1.00 96.38 98 GLU A CA 1
ATOM 715 C C . GLU A 1 98 ? 3.280 -12.794 1.298 1.00 96.38 98 GLU A C 1
ATOM 717 O O . GLU A 1 98 ? 4.257 -13.163 1.955 1.00 96.38 98 GLU A O 1
ATOM 722 N N . VAL A 1 99 ? 3.407 -11.930 0.284 1.00 94.44 99 VAL A N 1
ATOM 723 C CA . VAL A 1 99 ? 4.729 -11.441 -0.140 1.00 94.44 99 VAL A CA 1
ATOM 724 C C . VAL A 1 99 ? 5.344 -10.448 0.834 1.00 94.44 99 VAL A C 1
ATOM 726 O O . VAL A 1 99 ? 6.554 -10.488 1.033 1.00 94.44 99 VAL A O 1
ATOM 729 N N . VAL A 1 100 ? 4.536 -9.628 1.510 1.00 94.19 100 VAL A N 1
ATOM 730 C CA . VAL A 1 100 ? 5.021 -8.765 2.598 1.00 94.19 100 VAL A CA 1
ATOM 731 C C . VAL A 1 100 ? 5.585 -9.607 3.745 1.00 94.19 100 VAL A C 1
ATOM 733 O O . VAL A 1 100 ? 6.651 -9.295 4.266 1.00 94.19 100 VAL A O 1
ATOM 736 N N . GLY A 1 101 ? 4.917 -10.704 4.115 1.00 93.62 101 GLY A N 1
ATOM 737 C CA . GLY A 1 101 ? 5.383 -11.579 5.194 1.00 93.62 101 GLY A CA 1
ATOM 738 C C . GLY A 1 101 ? 6.603 -12.437 4.837 1.00 93.62 101 GLY A C 1
ATOM 739 O O . GLY A 1 101 ? 7.380 -12.797 5.718 1.00 93.62 101 GLY A O 1
ATOM 740 N N . THR A 1 102 ? 6.776 -12.787 3.561 1.00 94.44 102 THR A N 1
ATOM 741 C CA . THR A 1 102 ? 7.832 -13.714 3.107 1.00 94.44 102 THR A CA 1
ATOM 742 C C . THR A 1 102 ? 9.027 -13.029 2.447 1.00 94.44 102 THR A C 1
ATOM 744 O O . THR A 1 102 ? 10.094 -13.635 2.351 1.00 94.44 102 THR A O 1
ATOM 747 N N . GLY A 1 103 ? 8.863 -11.798 1.958 1.00 91.12 103 GLY A N 1
ATOM 748 C CA . GLY A 1 103 ? 9.835 -11.115 1.101 1.00 91.12 103 GLY A CA 1
ATOM 749 C C . GLY A 1 103 ? 9.935 -11.692 -0.319 1.00 91.12 103 GLY A C 1
ATOM 750 O O . GLY A 1 103 ? 10.865 -11.358 -1.053 1.00 91.12 103 GLY A O 1
ATOM 751 N N . ALA A 1 104 ? 9.020 -12.584 -0.714 1.00 93.19 104 ALA A N 1
ATOM 752 C CA . ALA A 1 104 ? 8.996 -13.168 -2.052 1.00 93.19 104 ALA A CA 1
ATOM 753 C C . ALA A 1 104 ? 8.508 -12.163 -3.116 1.00 93.19 104 ALA A C 1
ATOM 755 O O . ALA A 1 104 ? 7.863 -11.165 -2.817 1.00 93.19 104 ALA A O 1
ATOM 756 N N . THR A 1 105 ? 8.779 -12.445 -4.394 1.00 91.50 105 THR A N 1
ATOM 757 C CA . THR A 1 105 ? 8.332 -11.615 -5.537 1.00 91.50 105 THR A CA 1
ATOM 758 C C . THR A 1 105 ? 7.147 -12.220 -6.305 1.00 91.50 105 THR A C 1
ATOM 760 O O . THR A 1 105 ? 6.712 -11.690 -7.329 1.00 91.50 105 THR A O 1
ATOM 763 N N . ALA A 1 106 ? 6.619 -13.340 -5.809 1.00 93.56 106 ALA A N 1
ATOM 764 C CA . ALA A 1 106 ? 5.439 -14.047 -6.294 1.00 93.56 106 ALA A CA 1
ATOM 765 C C . ALA A 1 106 ? 4.771 -14.758 -5.109 1.00 93.56 1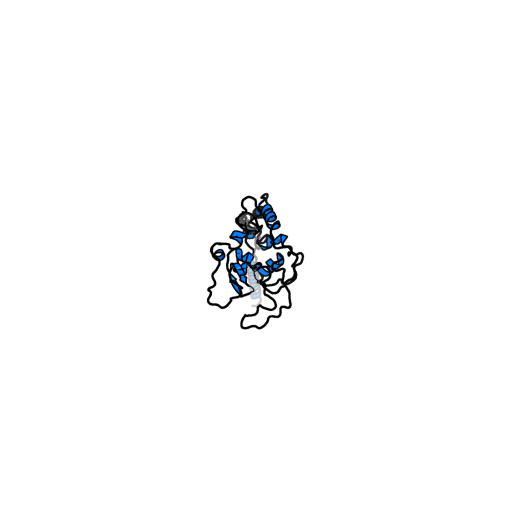06 ALA A C 1
ATOM 767 O O . ALA A 1 106 ? 5.467 -15.181 -4.185 1.00 93.56 106 ALA A O 1
ATOM 768 N N . ALA A 1 107 ? 3.450 -14.921 -5.157 1.00 95.75 107 ALA A N 1
ATOM 769 C CA . ALA A 1 107 ? 2.753 -15.819 -4.243 1.00 95.75 107 ALA A CA 1
ATOM 770 C C . ALA A 1 107 ? 3.103 -17.283 -4.567 1.00 95.75 107 ALA A C 1
ATOM 772 O O . ALA A 1 107 ? 3.474 -17.618 -5.696 1.00 95.75 107 ALA A O 1
ATOM 773 N N . ALA A 1 108 ? 2.969 -18.176 -3.592 1.00 97.06 108 ALA A N 1
ATOM 774 C CA . ALA A 1 108 ? 3.278 -19.593 -3.740 1.00 97.06 108 ALA A CA 1
ATOM 775 C C . ALA A 1 108 ? 2.333 -20.306 -4.722 1.00 97.06 108 ALA A C 1
ATOM 777 O O . ALA A 1 108 ? 2.722 -21.280 -5.371 1.00 97.06 108 ALA A O 1
ATOM 778 N N . ALA A 1 109 ? 1.094 -19.824 -4.841 1.00 96.62 109 ALA A N 1
ATOM 779 C CA . ALA A 1 109 ? 0.071 -20.354 -5.733 1.00 96.62 109 ALA A CA 1
ATOM 780 C C . ALA A 1 109 ? -0.916 -19.256 -6.162 1.00 96.62 109 ALA A C 1
ATOM 782 O O . ALA A 1 109 ? -0.813 -18.103 -5.746 1.00 96.62 109 ALA A O 1
ATOM 783 N N . ALA A 1 110 ? -1.871 -19.615 -7.023 1.00 96.44 110 ALA A N 1
ATOM 784 C CA . ALA A 1 110 ? -2.993 -18.734 -7.321 1.00 96.44 110 ALA A CA 1
ATOM 785 C C . ALA A 1 110 ? -3.904 -18.581 -6.090 1.00 96.44 110 ALA A C 1
ATOM 787 O O . ALA A 1 110 ? -4.134 -19.550 -5.368 1.00 96.44 110 ALA A O 1
ATOM 788 N N . ILE A 1 111 ? -4.431 -17.377 -5.877 1.00 95.69 111 ILE A N 1
ATOM 789 C CA . ILE A 1 111 ? -5.278 -17.052 -4.725 1.00 95.69 111 ILE A CA 1
ATOM 790 C C . ILE A 1 111 ? -6.729 -17.438 -5.012 1.00 95.69 111 ILE A C 1
ATOM 792 O O . ILE A 1 111 ? -7.341 -16.933 -5.956 1.00 95.69 111 ILE A O 1
ATOM 796 N N . GLU A 1 112 ? -7.289 -18.315 -4.185 1.00 93.62 112 GLU A N 1
ATOM 797 C CA . GLU A 1 112 ? -8.718 -18.643 -4.193 1.00 93.62 112 GLU A CA 1
ATOM 798 C C . GLU A 1 112 ? -9.525 -17.541 -3.492 1.00 93.62 112 GLU A C 1
ATOM 800 O O . GLU A 1 112 ? -9.031 -16.902 -2.563 1.00 93.62 112 GLU A O 1
ATOM 805 N N . ASP A 1 113 ? -10.748 -17.292 -3.973 1.00 92.44 113 ASP A N 1
ATOM 806 C CA . ASP A 1 113 ? -11.636 -16.223 -3.492 1.00 92.44 113 ASP A CA 1
ATOM 807 C C . ASP A 1 113 ? -10.910 -14.870 -3.286 1.00 92.44 113 ASP A C 1
ATOM 809 O O . ASP A 1 113 ? -10.895 -14.305 -2.184 1.00 92.44 113 ASP A O 1
ATOM 813 N N . PRO A 1 114 ? -10.248 -14.343 -4.339 1.00 92.25 114 PRO A N 1
ATOM 814 C CA . PRO A 1 114 ? -9.385 -13.178 -4.215 1.00 92.25 114 PRO A CA 1
ATOM 815 C C . PRO A 1 114 ? -10.193 -11.933 -3.847 1.00 92.25 114 PRO A C 1
ATOM 817 O O . PRO A 1 114 ? -11.196 -11.606 -4.483 1.00 92.25 114 PRO A O 1
ATOM 820 N N . LEU A 1 115 ? -9.709 -11.198 -2.846 1.00 91.69 115 LEU A N 1
ATOM 821 C CA . LEU A 1 115 ? -10.205 -9.862 -2.542 1.00 91.69 115 LEU A CA 1
ATOM 822 C C . LEU A 1 115 ? -9.268 -8.828 -3.170 1.00 91.69 115 LEU A C 1
ATOM 824 O O . LEU A 1 115 ? -8.051 -9.001 -3.070 1.00 91.69 115 LEU A O 1
ATOM 828 N N . PRO A 1 116 ? -9.778 -7.725 -3.748 1.00 92.75 116 PRO A N 1
ATOM 829 C CA . PRO A 1 116 ? -8.927 -6.596 -4.123 1.00 92.75 116 PRO A CA 1
ATOM 830 C C . PRO A 1 116 ? -8.155 -6.044 -2.912 1.00 92.75 116 PRO A C 1
ATOM 832 O O . PRO A 1 116 ? -8.565 -6.292 -1.770 1.00 92.75 116 PRO A O 1
ATOM 835 N N . PRO A 1 117 ? -7.085 -5.251 -3.135 1.00 93.25 117 PRO A N 1
ATOM 836 C CA . PRO A 1 117 ? -6.389 -4.542 -2.066 1.00 93.25 117 PRO A CA 1
ATOM 837 C C . PRO A 1 117 ? -7.371 -3.747 -1.209 1.00 93.25 117 PRO A C 1
ATOM 839 O O . PRO A 1 117 ? -8.059 -2.866 -1.715 1.00 93.25 117 PRO A O 1
ATOM 842 N N . ASN A 1 118 ? -7.451 -4.069 0.077 1.00 93.69 118 ASN A N 1
ATOM 843 C CA . ASN A 1 118 ? -8.494 -3.592 0.986 1.00 93.69 118 ASN A CA 1
ATOM 844 C C . ASN A 1 118 ? -7.894 -3.202 2.347 1.00 93.69 118 ASN A C 1
ATOM 846 O O . ASN A 1 118 ? -6.678 -3.087 2.490 1.00 93.69 118 ASN A O 1
ATOM 850 N N . CYS A 1 119 ? -8.739 -3.005 3.359 1.00 94.94 119 CYS A N 1
ATOM 851 C CA . CYS A 1 119 ? -8.319 -2.611 4.702 1.00 94.94 119 CYS A CA 1
ATOM 852 C C . CYS A 1 119 ? -7.230 -3.533 5.287 1.00 94.94 119 CYS A C 1
ATOM 854 O O . CYS A 1 119 ? -6.259 -3.032 5.846 1.00 94.94 119 CYS A O 1
ATOM 856 N N . TYR A 1 120 ? -7.353 -4.853 5.097 1.00 95.44 120 TYR A N 1
ATOM 857 C CA . TYR A 1 120 ? -6.388 -5.855 5.565 1.00 95.44 120 TYR A CA 1
ATOM 858 C C . TYR A 1 120 ? -5.051 -5.775 4.836 1.00 95.44 120 TYR A C 1
ATOM 860 O O . TYR A 1 120 ? -4.036 -6.157 5.397 1.00 95.44 120 TYR A O 1
ATOM 868 N N . SER A 1 121 ? -5.027 -5.277 3.596 1.00 95.56 121 SER A N 1
ATOM 869 C CA . SER A 1 121 ? -3.771 -5.072 2.870 1.00 95.56 121 SER A CA 1
ATOM 870 C C . SER A 1 121 ? -2.927 -3.987 3.520 1.00 95.56 121 SER A C 1
ATOM 872 O O . SER A 1 121 ? -1.708 -4.089 3.515 1.00 95.56 121 SER A O 1
ATOM 874 N N . CYS A 1 122 ? -3.558 -2.955 4.081 1.00 96.25 122 CYS A N 1
ATOM 875 C CA . CYS A 1 122 ? -2.845 -1.795 4.604 1.00 96.25 122 CYS A CA 1
ATOM 876 C C . CYS A 1 122 ? -2.676 -1.826 6.119 1.00 96.25 122 CYS A C 1
ATOM 878 O O . CYS A 1 122 ? -1.641 -1.378 6.597 1.00 96.25 122 CYS A O 1
ATOM 880 N N . HIS A 1 123 ? -3.662 -2.334 6.860 1.00 96.50 123 HIS A N 1
ATOM 881 C CA . HIS A 1 123 ? -3.699 -2.317 8.322 1.00 96.50 123 HIS A CA 1
ATOM 882 C C . HIS A 1 123 ? -3.691 -3.729 8.917 1.00 96.50 123 HIS A C 1
ATOM 884 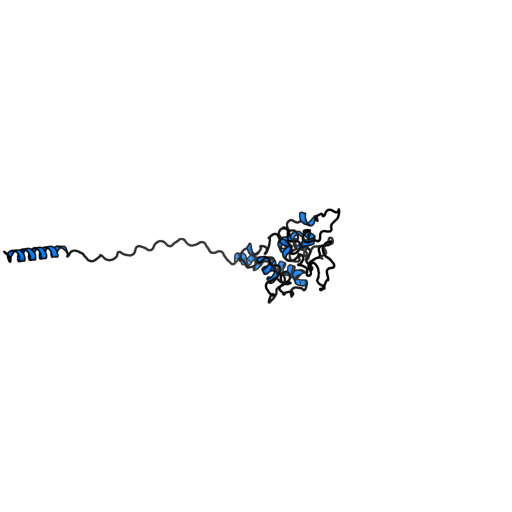O O . HIS A 1 123 ? -4.228 -4.666 8.326 1.00 96.50 123 HIS A O 1
ATOM 890 N N . GLN A 1 124 ? -3.124 -3.876 10.115 1.00 95.06 124 GLN A N 1
ATOM 891 C CA . GLN A 1 124 ? -3.002 -5.142 10.852 1.00 95.06 124 GLN A CA 1
ATOM 892 C C . GLN A 1 124 ? -4.318 -5.577 11.528 1.00 95.06 124 GLN A C 1
ATOM 894 O O . GLN A 1 124 ? -4.356 -5.938 12.700 1.00 95.06 124 GLN A O 1
ATOM 899 N N . ILE A 1 125 ? -5.422 -5.554 10.784 1.00 93.56 125 ILE A N 1
ATOM 900 C CA . ILE A 1 125 ? -6.773 -5.778 11.310 1.00 93.56 125 ILE A CA 1
ATOM 901 C C . ILE A 1 125 ? -6.931 -7.205 11.850 1.00 93.56 125 ILE A C 1
ATOM 903 O O . ILE A 1 125 ? -6.639 -8.173 11.148 1.00 93.56 125 ILE A O 1
ATOM 907 N N . HIS A 1 126 ? -7.478 -7.325 13.065 1.00 92.19 126 HIS A N 1
ATOM 908 C CA . HIS A 1 126 ? -7.783 -8.584 13.759 1.00 92.19 126 HIS A CA 1
ATOM 909 C C . HIS A 1 126 ? -6.562 -9.467 14.053 1.00 92.19 126 HIS A C 1
ATOM 911 O O . HIS A 1 126 ? -6.700 -10.685 14.190 1.00 92.19 126 HIS A O 1
ATOM 917 N N . GLN A 1 127 ? -5.371 -8.874 14.167 1.00 89.94 127 GLN A N 1
ATOM 918 C CA . GLN A 1 127 ? -4.165 -9.609 14.552 1.00 89.94 127 GLN A CA 1
ATOM 919 C C . GLN A 1 127 ? -4.021 -9.686 16.071 1.00 89.94 127 GLN A C 1
ATOM 921 O O . GLN A 1 127 ? -3.715 -10.740 16.628 1.00 89.94 127 GLN A O 1
ATOM 926 N N . THR A 1 128 ? -4.270 -8.567 16.750 1.00 89.75 128 THR A N 1
ATOM 927 C CA . THR A 1 128 ? -4.126 -8.440 18.204 1.00 89.75 128 THR A CA 1
ATOM 928 C C . THR A 1 128 ? -5.442 -8.151 18.908 1.00 89.75 128 THR A C 1
ATOM 930 O O . THR A 1 128 ? -5.537 -8.406 20.108 1.00 89.75 128 THR A O 1
ATOM 933 N N . TYR A 1 129 ? -6.455 -7.652 18.185 1.00 86.75 129 TYR A N 1
ATOM 934 C CA . TYR A 1 129 ? -7.705 -7.143 18.758 1.00 86.75 129 TYR A CA 1
ATOM 935 C C . TYR A 1 129 ? -7.462 -5.985 19.745 1.00 86.75 129 TYR A C 1
ATOM 937 O O . TYR A 1 129 ? -8.144 -5.847 20.764 1.00 86.75 129 TYR A O 1
ATOM 945 N N . THR A 1 130 ? -6.458 -5.156 19.450 1.00 86.38 130 THR A N 1
ATOM 946 C CA . THR A 1 130 ? -6.097 -3.951 20.209 1.00 86.38 130 THR A CA 1
ATOM 947 C C . THR A 1 130 ? -5.911 -2.761 19.276 1.00 86.38 130 THR A C 1
ATOM 949 O O . THR A 1 130 ? -5.960 -2.919 18.058 1.00 86.38 130 THR A O 1
ATOM 952 N N . GLU A 1 131 ? -5.623 -1.577 19.822 1.00 86.44 131 GLU A N 1
ATOM 953 C CA . GLU A 1 131 ? -5.243 -0.403 19.023 1.00 86.44 131 GLU A CA 1
ATOM 954 C C . GLU A 1 131 ? -4.068 -0.672 18.059 1.00 86.44 131 GLU A C 1
ATOM 956 O O . GLU A 1 131 ? -3.934 0.011 17.045 1.00 86.44 131 GLU A O 1
ATOM 961 N N . ALA A 1 132 ? -3.242 -1.695 18.318 1.00 90.12 132 ALA A N 1
ATOM 962 C CA . ALA A 1 132 ? -2.176 -2.101 17.405 1.00 90.12 132 ALA A CA 1
ATOM 963 C C . ALA A 1 132 ? -2.698 -2.565 16.031 1.00 90.12 132 ALA A C 1
ATOM 965 O O . ALA A 1 132 ? -1.959 -2.492 15.053 1.00 90.12 132 ALA A O 1
ATOM 966 N N . ASP A 1 133 ? -3.970 -2.956 15.917 1.00 91.50 133 ASP A N 1
ATOM 967 C CA . ASP A 1 133 ? -4.581 -3.354 14.644 1.00 91.50 133 ASP A CA 1
ATOM 968 C C . ASP A 1 133 ? -4.743 -2.173 13.659 1.00 91.50 133 ASP A C 1
ATOM 970 O O . ASP A 1 133 ? -4.974 -2.382 12.466 1.00 91.50 133 ASP A O 1
ATOM 974 N N . TRP A 1 134 ? -4.562 -0.927 14.123 1.00 91.50 134 TRP A N 1
ATOM 975 C CA . TRP A 1 134 ? -4.459 0.262 13.266 1.00 91.50 134 TRP A CA 1
ATOM 976 C C . TRP A 1 134 ? -3.088 0.416 12.596 1.00 91.50 134 TRP A C 1
ATOM 978 O O . TRP A 1 134 ? -2.957 1.203 11.652 1.00 91.50 134 TRP A O 1
ATOM 988 N N . ALA A 1 135 ? -2.061 -0.300 13.063 1.00 95.44 135 ALA A N 1
ATOM 989 C CA . ALA A 1 135 ? -0.721 -0.225 12.495 1.00 95.44 135 ALA A CA 1
ATOM 990 C C . ALA A 1 135 ? -0.705 -0.692 11.034 1.00 95.44 135 ALA A C 1
ATOM 992 O O . ALA A 1 135 ? -1.542 -1.494 10.614 1.00 95.44 135 ALA A O 1
ATOM 993 N N . LEU A 1 136 ? 0.261 -0.196 10.257 1.00 96.50 136 LEU A N 1
ATOM 994 C CA . LEU A 1 136 ? 0.429 -0.624 8.872 1.00 96.50 136 LEU A CA 1
ATOM 995 C C . LEU A 1 136 ? 0.992 -2.047 8.805 1.00 96.50 136 LEU A C 1
ATOM 997 O O . LEU A 1 136 ? 1.781 -2.450 9.657 1.00 96.50 136 LEU A O 1
ATOM 1001 N N . THR A 1 137 ? 0.613 -2.797 7.774 1.00 96.44 137 THR A N 1
ATOM 1002 C CA . THR A 1 137 ? 1.116 -4.159 7.510 1.00 96.44 137 THR A CA 1
ATOM 1003 C C . THR A 1 137 ? 2.596 -4.184 7.140 1.00 96.44 137 THR A C 1
ATOM 1005 O O . THR A 1 137 ? 3.253 -5.200 7.337 1.00 96.44 137 THR A O 1
ATOM 1008 N N . SER A 1 138 ? 3.132 -3.065 6.643 1.00 94.75 138 SER A N 1
ATOM 1009 C CA . SER A 1 138 ? 4.561 -2.867 6.417 1.00 94.75 138 SER A CA 1
ATOM 1010 C C . SER A 1 138 ? 4.947 -1.409 6.631 1.00 94.75 138 SER A C 1
ATOM 1012 O O . SER A 1 138 ? 4.356 -0.504 6.041 1.00 94.75 138 SER A O 1
ATOM 1014 N N . THR A 1 139 ? 5.990 -1.191 7.423 1.00 94.56 139 THR A N 1
ATOM 1015 C CA . THR A 1 139 ? 6.719 0.084 7.521 1.00 94.56 139 THR A CA 1
ATOM 1016 C C . THR A 1 139 ? 8.193 -0.067 7.163 1.00 94.56 139 THR A C 1
ATOM 1018 O O . THR A 1 139 ? 8.913 0.925 7.137 1.00 94.56 139 THR A O 1
ATOM 1021 N N . GLU A 1 140 ? 8.641 -1.291 6.883 1.00 95.12 140 GLU A N 1
ATOM 1022 C CA . GLU A 1 140 ? 10.044 -1.603 6.622 1.00 95.12 140 GLU A CA 1
ATOM 1023 C C . GLU A 1 140 ? 10.543 -0.939 5.333 1.00 95.12 140 GLU A C 1
ATOM 1025 O O . GLU A 1 140 ? 9.775 -0.859 4.369 1.00 95.12 140 GLU A O 1
ATOM 1030 N N . PRO A 1 141 ? 11.815 -0.499 5.278 1.00 95.19 141 PRO A N 1
ATOM 1031 C CA . PRO A 1 141 ? 12.438 -0.044 4.041 1.00 95.19 141 PRO A CA 1
ATOM 1032 C C . PRO A 1 141 ? 12.232 -1.052 2.907 1.00 95.19 141 PRO A C 1
ATOM 1034 O O . PRO A 1 141 ? 12.377 -2.261 3.093 1.00 95.19 141 PRO A O 1
ATOM 1037 N N . PHE A 1 142 ? 11.907 -0.556 1.718 1.00 93.81 142 PHE A N 1
ATOM 1038 C CA . PHE A 1 142 ? 11.576 -1.397 0.576 1.00 93.81 142 PHE A CA 1
ATOM 1039 C C . PHE A 1 142 ? 12.761 -1.535 -0.379 1.00 93.81 142 PHE A C 1
ATOM 1041 O O . PHE A 1 142 ? 13.332 -0.535 -0.816 1.00 93.81 142 PHE A O 1
ATOM 1048 N N . THR A 1 143 ? 13.090 -2.772 -0.749 1.00 94.31 143 THR A N 1
ATOM 1049 C CA . THR A 1 143 ? 14.102 -3.082 -1.767 1.00 94.31 143 THR A CA 1
ATOM 1050 C C . THR A 1 143 ? 13.427 -3.374 -3.100 1.00 94.31 143 THR A C 1
ATOM 1052 O O . THR A 1 143 ? 12.644 -4.320 -3.214 1.00 94.31 143 THR A O 1
ATOM 1055 N N . PHE A 1 144 ? 13.737 -2.576 -4.120 1.00 92.06 144 PHE A N 1
ATOM 1056 C CA . PHE A 1 144 ? 13.148 -2.730 -5.447 1.00 92.06 144 PHE A CA 1
ATOM 1057 C C . PHE A 1 144 ? 13.557 -4.057 -6.096 1.00 92.06 144 PHE A C 1
ATOM 1059 O O . PHE A 1 144 ? 14.707 -4.484 -6.017 1.00 92.06 144 PHE A O 1
ATOM 1066 N N . TRP A 1 145 ? 12.613 -4.719 -6.775 1.00 89.06 145 TRP A N 1
ATOM 1067 C CA . TRP A 1 145 ? 12.883 -6.003 -7.439 1.00 89.06 145 TRP A CA 1
ATOM 1068 C C . TRP A 1 145 ? 13.793 -5.861 -8.662 1.00 89.06 145 TRP A C 1
ATOM 1070 O O . TRP A 1 145 ? 14.469 -6.808 -9.060 1.00 89.06 145 TRP A O 1
ATOM 1080 N N . VAL A 1 146 ? 13.774 -4.680 -9.274 1.00 86.44 146 VAL A N 1
ATOM 1081 C CA . VAL A 1 146 ? 14.691 -4.256 -10.331 1.00 86.44 146 VAL A CA 1
ATOM 1082 C C . VAL A 1 146 ? 15.706 -3.306 -9.699 1.00 86.44 146 VAL A C 1
ATOM 1084 O O . VAL A 1 146 ? 15.327 -2.509 -8.851 1.00 86.44 146 VAL A O 1
ATOM 1087 N N . GLY A 1 147 ? 16.981 -3.404 -10.081 1.00 84.06 147 GLY A N 1
ATOM 1088 C CA . GLY A 1 147 ? 18.068 -2.572 -9.540 1.00 84.06 147 GLY A CA 1
ATOM 1089 C C . GLY A 1 147 ? 18.560 -3.009 -8.153 1.00 84.06 147 GLY A C 1
ATOM 1090 O O . GLY A 1 147 ? 19.765 -3.109 -7.934 1.00 84.06 147 GLY A O 1
ATOM 1091 N N . GLY A 1 148 ? 17.652 -3.410 -7.258 1.00 89.19 148 GLY A N 1
ATOM 1092 C CA . GLY A 1 148 ? 17.996 -3.922 -5.928 1.00 89.19 148 GLY A CA 1
ATOM 1093 C C . GLY A 1 148 ? 18.345 -2.833 -4.914 1.00 89.19 148 GLY A C 1
ATOM 1094 O O . GLY A 1 148 ? 18.815 -3.150 -3.822 1.00 89.19 148 GLY A O 1
ATOM 1095 N N . GLU A 1 149 ? 18.132 -1.560 -5.245 1.00 91.81 149 GLU A N 1
ATOM 1096 C CA . GLU A 1 149 ? 18.313 -0.457 -4.312 1.00 91.81 149 GLU A CA 1
ATOM 1097 C C . GLU A 1 149 ? 17.203 -0.457 -3.253 1.00 91.81 149 GLU A C 1
ATOM 1099 O O . GLU A 1 149 ? 16.059 -0.843 -3.512 1.00 91.81 149 GLU A O 1
ATOM 1104 N N . THR A 1 150 ? 17.529 0.018 -2.053 1.00 94.25 150 THR A N 1
ATOM 1105 C CA . THR A 1 150 ? 16.578 0.143 -0.943 1.00 94.25 150 THR A CA 1
ATOM 1106 C C . THR A 1 150 ? 16.185 1.604 -0.753 1.00 94.25 150 THR A C 1
ATOM 1108 O O . THR A 1 150 ? 17.039 2.489 -0.781 1.00 94.25 150 THR A O 1
ATOM 1111 N N . ALA A 1 151 ? 14.897 1.859 -0.529 1.00 91.94 151 ALA A N 1
ATOM 1112 C CA . ALA A 1 151 ? 14.377 3.159 -0.126 1.00 91.94 151 ALA A CA 1
ATOM 1113 C C . ALA A 1 151 ? 13.621 3.050 1.202 1.00 91.94 151 ALA A C 1
ATOM 1115 O O . ALA A 1 151 ? 12.851 2.114 1.410 1.00 91.94 151 ALA A O 1
ATOM 1116 N N . ASP A 1 152 ? 13.808 4.043 2.069 1.00 93.44 152 ASP A N 1
ATOM 1117 C CA . ASP A 1 152 ? 12.968 4.259 3.243 1.00 93.44 152 ASP A CA 1
ATOM 1118 C C . ASP A 1 152 ? 12.307 5.631 3.128 1.00 93.44 152 ASP A C 1
ATOM 1120 O O . ASP A 1 152 ? 12.962 6.672 3.184 1.00 93.44 152 ASP A O 1
ATOM 1124 N N . ILE A 1 153 ? 11.000 5.608 2.898 1.00 91.62 153 ILE A N 1
ATOM 1125 C CA . ILE A 1 153 ? 10.174 6.781 2.638 1.00 91.62 153 ILE A CA 1
ATOM 1126 C C . ILE A 1 153 ? 9.030 6.903 3.663 1.00 91.62 153 ILE A C 1
ATOM 1128 O O . ILE A 1 153 ? 8.012 7.559 3.399 1.00 91.62 153 ILE A O 1
ATOM 1132 N N . GLY A 1 154 ? 9.192 6.266 4.831 1.00 92.69 154 GLY A N 1
ATOM 1133 C CA . GLY A 1 154 ? 8.232 6.263 5.936 1.00 92.69 154 GLY A CA 1
ATOM 1134 C C . GLY A 1 154 ? 6.991 5.422 5.633 1.00 92.69 154 GLY A C 1
ATOM 1135 O O . GLY A 1 154 ? 7.079 4.324 5.090 1.00 92.69 154 GLY A O 1
ATOM 1136 N N . ALA A 1 155 ? 5.795 5.944 5.931 1.00 93.50 155 ALA A N 1
ATOM 1137 C CA . ALA A 1 155 ? 4.537 5.236 5.651 1.00 93.50 155 ALA A CA 1
ATOM 1138 C C . ALA A 1 155 ? 4.342 4.882 4.158 1.00 93.50 155 ALA A C 1
ATOM 1140 O O . ALA A 1 155 ? 3.588 3.966 3.831 1.00 93.50 155 ALA A O 1
ATOM 1141 N N . GLY A 1 156 ? 5.040 5.574 3.248 1.00 93.69 156 GLY A N 1
ATOM 1142 C CA . GLY A 1 156 ? 5.056 5.249 1.821 1.00 93.69 156 GLY A CA 1
ATOM 1143 C C . GLY A 1 156 ? 5.705 3.898 1.489 1.00 93.69 156 GLY A C 1
ATOM 1144 O O . GLY A 1 156 ? 5.442 3.367 0.413 1.00 93.69 156 GLY A O 1
ATOM 1145 N N . ASN A 1 157 ? 6.488 3.307 2.400 1.00 95.00 157 ASN A N 1
ATOM 1146 C CA . ASN A 1 157 ? 7.104 1.990 2.207 1.00 95.00 157 ASN A CA 1
ATOM 1147 C C . ASN A 1 157 ? 6.055 0.906 1.928 1.00 95.00 157 ASN A C 1
ATOM 1149 O O . ASN A 1 157 ? 6.254 0.037 1.078 1.00 95.00 157 ASN A O 1
ATOM 1153 N N . LEU A 1 158 ? 4.888 1.005 2.571 1.00 95.94 158 LEU A N 1
ATOM 1154 C CA . LEU A 1 158 ? 3.751 0.138 2.282 1.00 95.94 158 LEU A CA 1
ATOM 1155 C C . LEU A 1 158 ? 3.352 0.212 0.801 1.00 95.94 158 LEU A C 1
ATOM 1157 O O . LEU A 1 158 ? 3.150 -0.813 0.155 1.00 95.94 158 LEU A O 1
ATOM 1161 N N . CYS A 1 159 ? 3.273 1.423 0.248 1.00 94.69 159 CYS A N 1
ATOM 1162 C CA . CYS A 1 159 ? 2.865 1.658 -1.133 1.00 94.69 159 CYS A CA 1
ATOM 1163 C C . CYS A 1 159 ? 3.874 1.076 -2.132 1.00 94.69 159 CYS A C 1
ATOM 1165 O O . CYS A 1 159 ? 3.465 0.564 -3.175 1.00 94.69 159 CYS A O 1
ATOM 1167 N N . LEU A 1 160 ? 5.173 1.124 -1.812 1.00 94.25 160 LEU A N 1
ATOM 1168 C CA . LEU A 1 160 ? 6.246 0.624 -2.679 1.00 94.25 160 LEU A CA 1
ATOM 1169 C C . LEU A 1 160 ? 6.159 -0.883 -2.942 1.00 94.25 160 LEU A C 1
ATOM 1171 O O . LEU A 1 160 ? 6.566 -1.319 -4.013 1.00 94.25 160 LEU A O 1
ATOM 1175 N N . ASN A 1 161 ? 5.551 -1.662 -2.042 1.00 93.50 161 ASN A N 1
ATOM 1176 C CA . ASN A 1 161 ? 5.359 -3.103 -2.244 1.00 93.50 161 ASN A CA 1
ATOM 1177 C C . ASN A 1 161 ? 4.538 -3.425 -3.511 1.00 93.50 161 ASN A C 1
ATOM 1179 O O . ASN A 1 161 ? 4.764 -4.453 -4.148 1.00 93.50 161 ASN A O 1
ATOM 1183 N N . CYS A 1 162 ? 3.644 -2.518 -3.927 1.00 92.50 162 CYS A N 1
ATOM 1184 C CA . CYS A 1 162 ? 2.898 -2.626 -5.185 1.00 92.50 162 CYS A CA 1
ATOM 1185 C C . CYS A 1 162 ? 3.378 -1.635 -6.249 1.00 92.50 162 CYS A C 1
ATOM 1187 O O . CYS A 1 162 ? 3.490 -1.994 -7.422 1.00 92.50 162 CYS A O 1
ATOM 1189 N N . HIS A 1 163 ? 3.643 -0.388 -5.851 1.00 93.69 163 HIS A N 1
ATOM 1190 C CA . HIS A 1 163 ? 4.051 0.707 -6.729 1.00 93.69 163 HIS A CA 1
ATOM 1191 C C . HIS A 1 163 ? 5.559 0.684 -7.000 1.00 93.69 163 HIS A C 1
ATOM 1193 O O . HIS A 1 163 ? 6.281 1.656 -6.767 1.00 93.69 163 HIS A O 1
ATOM 1199 N N . GLN A 1 164 ? 6.007 -0.433 -7.561 1.00 90.94 164 GLN A N 1
ATOM 1200 C CA . GLN A 1 164 ? 7.373 -0.678 -8.002 1.00 90.94 164 GLN A CA 1
ATOM 1201 C C . GLN A 1 164 ? 7.401 -1.369 -9.375 1.00 90.94 164 GLN A C 1
ATOM 1203 O O . GLN A 1 164 ? 6.377 -1.814 -9.902 1.00 90.94 164 GLN A O 1
ATOM 1208 N N . ALA A 1 165 ? 8.582 -1.436 -9.990 1.00 88.56 165 ALA A N 1
ATOM 1209 C CA . ALA A 1 165 ? 8.756 -2.082 -11.285 1.00 88.56 165 ALA A CA 1
ATOM 1210 C C . ALA A 1 165 ? 8.849 -3.607 -11.156 1.00 88.56 165 ALA A C 1
ATOM 1212 O O . ALA A 1 165 ? 9.812 -4.145 -10.618 1.00 88.56 165 ALA A O 1
ATOM 1213 N N . ARG A 1 166 ? 7.908 -4.329 -11.774 1.00 87.12 166 ARG A N 1
ATOM 1214 C CA . ARG A 1 166 ? 8.044 -5.783 -11.938 1.00 87.12 166 ARG A CA 1
ATOM 1215 C C . ARG A 1 166 ? 9.327 -6.157 -12.674 1.00 87.12 166 ARG A C 1
ATOM 1217 O O . ARG A 1 166 ? 9.700 -5.490 -13.637 1.00 87.12 166 ARG A O 1
ATOM 1224 N N . ILE A 1 167 ? 9.893 -7.302 -12.292 1.00 84.56 167 ILE A N 1
ATOM 1225 C CA . ILE A 1 167 ? 11.008 -7.939 -12.996 1.00 84.56 167 ILE A CA 1
ATOM 1226 C C . ILE A 1 167 ? 10.559 -8.265 -14.432 1.00 84.56 167 ILE A C 1
ATOM 1228 O O . ILE A 1 167 ? 9.665 -9.099 -14.614 1.00 84.56 167 ILE A O 1
ATOM 1232 N N . PRO A 1 168 ? 11.127 -7.614 -15.461 1.00 81.50 168 PRO A N 1
ATOM 1233 C CA . PRO A 1 168 ? 10.735 -7.865 -16.837 1.00 81.50 168 PRO A CA 1
ATOM 1234 C C . PRO A 1 168 ? 11.333 -9.179 -17.347 1.00 81.50 168 PRO A C 1
ATOM 1236 O O . PRO A 1 168 ? 12.412 -9.605 -16.936 1.00 81.50 168 PRO A O 1
ATOM 1239 N N . SER A 1 169 ? 10.618 -9.815 -18.274 1.00 80.56 169 SER A N 1
ATOM 1240 C CA . SER A 1 169 ? 11.084 -10.996 -19.002 1.00 80.56 169 SER A CA 1
ATOM 1241 C C . SER A 1 169 ? 10.867 -10.790 -20.510 1.00 80.56 169 SER A C 1
ATOM 1243 O O . SER A 1 169 ? 9.723 -10.533 -20.908 1.00 80.56 169 SER A O 1
ATOM 1245 N N . PRO A 1 170 ? 11.907 -10.884 -21.366 1.00 81.06 170 PRO A N 1
ATOM 1246 C CA . PRO A 1 170 ? 13.329 -11.048 -21.018 1.00 81.06 170 PRO A CA 1
ATOM 1247 C C . PRO A 1 170 ? 13.853 -9.915 -20.111 1.00 81.06 170 PRO A C 1
ATOM 1249 O O . PRO A 1 170 ? 13.185 -8.896 -19.958 1.00 81.06 170 PRO A O 1
ATOM 1252 N N . ALA A 1 171 ? 15.002 -10.106 -19.457 1.00 80.00 171 ALA A N 1
ATOM 1253 C CA . ALA A 1 171 ? 15.582 -9.070 -18.597 1.00 80.00 171 ALA A CA 1
ATOM 1254 C C . ALA A 1 171 ? 15.868 -7.787 -19.399 1.00 80.00 171 ALA A C 1
ATOM 1256 O O . ALA A 1 171 ? 16.072 -7.855 -20.616 1.00 80.00 171 ALA A O 1
ATOM 1257 N N . LEU A 1 172 ? 15.880 -6.626 -18.728 1.00 77.12 172 LEU A N 1
ATOM 1258 C CA . LEU A 1 172 ? 16.295 -5.378 -19.377 1.00 77.12 172 LEU A CA 1
ATOM 1259 C C . LEU A 1 172 ? 17.730 -5.549 -19.891 1.00 77.12 172 LEU A C 1
ATOM 1261 O O . LEU A 1 172 ? 18.571 -6.029 -19.131 1.00 77.12 172 LEU A O 1
ATOM 1265 N N . PRO A 1 173 ? 18.009 -5.188 -21.155 1.00 77.25 173 PRO A N 1
ATOM 1266 C CA . PRO A 1 173 ? 19.365 -5.255 -21.667 1.00 77.25 173 PRO A CA 1
ATOM 1267 C C . PRO A 1 173 ? 20.183 -4.168 -20.975 1.00 77.25 173 PRO A C 1
ATOM 1269 O O . PRO A 1 173 ? 19.641 -3.105 -20.680 1.00 77.25 173 PRO A O 1
ATOM 1272 N N . VAL A 1 174 ? 21.472 -4.407 -20.765 1.00 75.44 174 VAL A N 1
ATOM 1273 C CA . VAL A 1 174 ? 22.450 -3.387 -20.390 1.00 75.44 174 VAL A CA 1
ATOM 1274 C C . VAL A 1 174 ? 22.896 -2.669 -21.673 1.00 75.44 174 VAL A C 1
ATOM 1276 O O . VAL A 1 174 ? 23.600 -3.259 -22.495 1.00 75.44 174 VAL A O 1
ATOM 1279 N N . PRO A 1 175 ? 22.492 -1.411 -21.909 1.00 70.69 175 PRO A N 1
ATOM 1280 C CA . PRO A 1 175 ? 22.924 -0.616 -23.052 1.00 70.69 175 PRO A CA 1
ATOM 1281 C C . PRO A 1 175 ? 24.441 -0.561 -23.186 1.00 70.69 175 PRO A C 1
ATOM 1283 O O . PRO A 1 175 ? 25.173 -0.412 -22.214 1.00 70.69 175 PRO A O 1
ATOM 1286 N N . GLY A 1 176 ? 24.913 -0.715 -24.420 1.00 70.31 176 GLY A N 1
ATOM 1287 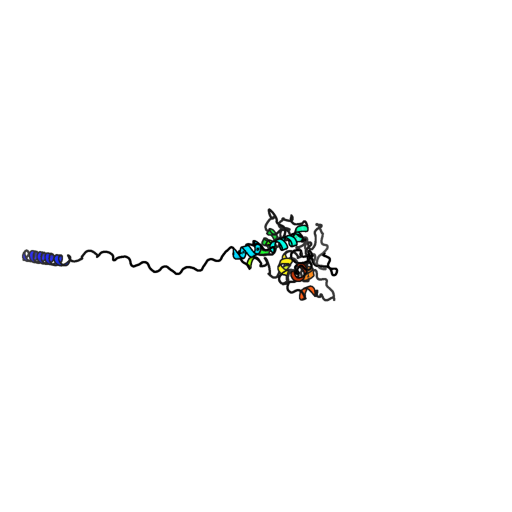C CA . GLY A 1 176 ? 26.342 -0.763 -24.734 1.00 70.31 176 GLY A CA 1
ATOM 1288 C C . GLY A 1 176 ? 27.015 -2.113 -24.458 1.00 70.31 176 GLY A C 1
ATOM 1289 O O . GLY A 1 176 ? 28.103 -2.342 -24.982 1.00 70.31 176 GLY A O 1
ATOM 1290 N N . VAL A 1 177 ? 26.372 -3.017 -23.709 1.00 79.00 177 VAL A N 1
ATOM 1291 C CA . VAL A 1 177 ? 26.879 -4.369 -23.412 1.00 79.00 177 VAL A CA 1
ATOM 1292 C C . VAL A 1 177 ? 26.059 -5.429 -24.140 1.00 79.00 177 VAL A C 1
ATOM 1294 O O . VAL A 1 177 ? 26.611 -6.262 -24.859 1.00 79.00 177 VAL A O 1
ATOM 1297 N N . ASP A 1 178 ? 24.740 -5.373 -23.986 1.00 78.69 178 ASP A N 1
ATOM 1298 C CA . ASP A 1 178 ? 23.819 -6.347 -24.547 1.00 78.69 178 ASP A CA 1
ATOM 1299 C C . ASP A 1 178 ? 23.369 -5.960 -25.960 1.00 78.69 178 ASP A C 1
ATOM 1301 O O . ASP A 1 178 ? 23.252 -4.788 -26.328 1.00 78.69 178 ASP A O 1
ATOM 1305 N N . GLY A 1 179 ? 23.114 -6.984 -26.776 1.00 78.00 179 GLY A N 1
ATOM 1306 C CA . GLY A 1 179 ? 22.610 -6.828 -28.137 1.00 78.00 179 GLY A CA 1
ATOM 1307 C C . GLY A 1 179 ? 21.108 -6.534 -28.205 1.00 78.00 179 GLY A C 1
ATOM 1308 O O . GLY A 1 179 ? 20.457 -6.130 -27.243 1.00 78.00 179 GLY A O 1
ATOM 1309 N N . THR A 1 180 ? 20.522 -6.760 -29.380 1.00 78.25 180 THR A N 1
ATOM 1310 C CA . THR A 1 180 ? 19.079 -6.590 -29.594 1.00 78.25 180 THR A CA 1
ATOM 1311 C C . THR A 1 180 ? 18.267 -7.521 -28.693 1.00 78.25 180 THR A C 1
ATOM 1313 O O . THR A 1 180 ? 18.399 -8.742 -28.774 1.00 78.25 180 THR A O 1
ATOM 1316 N N . ASN A 1 181 ? 17.371 -6.944 -27.889 1.00 77.44 181 ASN A N 1
ATOM 1317 C CA . ASN A 1 181 ? 16.453 -7.709 -27.055 1.00 77.44 181 ASN A CA 1
ATOM 1318 C C . ASN A 1 181 ? 15.188 -8.075 -27.852 1.00 77.44 181 ASN A C 1
ATOM 1320 O O . ASN A 1 181 ? 14.440 -7.198 -28.290 1.00 77.44 181 ASN A O 1
ATOM 1324 N N . ASN A 1 182 ? 14.946 -9.370 -28.068 1.00 82.00 182 ASN A N 1
ATOM 1325 C CA . ASN A 1 182 ? 13.795 -9.849 -28.839 1.00 82.00 182 ASN A CA 1
ATOM 1326 C C . ASN A 1 182 ? 12.552 -9.931 -27.951 1.00 82.00 182 ASN A C 1
ATOM 1328 O O . ASN A 1 182 ? 12.382 -10.872 -27.174 1.00 82.00 182 ASN A O 1
ATOM 1332 N N . LEU A 1 183 ? 11.660 -8.951 -28.088 1.00 83.69 183 LEU A N 1
ATOM 1333 C CA . LEU A 1 183 ? 10.430 -8.894 -27.307 1.00 83.69 183 LEU A CA 1
ATOM 1334 C C . LEU A 1 183 ? 9.420 -9.921 -27.829 1.00 83.69 183 LEU A C 1
ATOM 1336 O O . LEU A 1 183 ? 8.833 -9.759 -28.896 1.00 83.69 183 LEU A O 1
ATOM 1340 N N . THR A 1 184 ? 9.203 -10.984 -27.061 1.00 78.50 184 THR A N 1
ATOM 1341 C CA . THR A 1 184 ? 8.248 -12.055 -27.391 1.00 78.50 184 THR A CA 1
ATOM 1342 C C . THR A 1 184 ? 6.860 -11.827 -26.794 1.00 78.50 184 THR A C 1
ATOM 1344 O O . THR A 1 184 ? 5.930 -12.580 -27.080 1.00 78.50 184 THR A O 1
ATOM 1347 N N . ASN A 1 185 ? 6.693 -10.788 -25.971 1.00 76.56 185 ASN A N 1
ATOM 1348 C CA . ASN A 1 185 ? 5.444 -10.489 -25.284 1.00 76.56 185 ASN A CA 1
ATOM 1349 C C . ASN A 1 185 ? 5.097 -8.990 -25.371 1.00 76.56 185 ASN A C 1
ATOM 1351 O O . ASN A 1 185 ? 5.972 -8.133 -25.455 1.00 76.56 185 ASN A O 1
ATOM 1355 N N . LYS A 1 186 ? 3.795 -8.676 -25.332 1.00 81.06 186 LYS A N 1
ATOM 1356 C CA . LYS A 1 186 ? 3.267 -7.299 -25.430 1.00 81.06 186 LYS A CA 1
ATOM 1357 C C . LYS A 1 186 ? 3.257 -6.525 -24.100 1.00 81.06 186 LYS A C 1
ATOM 1359 O O . LYS A 1 186 ? 2.834 -5.380 -24.072 1.00 81.06 186 LYS A O 1
ATOM 1364 N N . ARG A 1 187 ? 3.646 -7.172 -23.004 1.00 77.38 187 ARG A N 1
ATOM 1365 C CA . ARG A 1 187 ? 3.672 -6.673 -21.618 1.00 77.38 187 ARG A CA 1
ATOM 1366 C C . ARG A 1 187 ? 5.108 -6.435 -21.123 1.00 77.38 187 ARG A C 1
ATOM 1368 O O . ARG A 1 187 ? 5.342 -6.423 -19.920 1.00 77.38 187 ARG A O 1
ATOM 1375 N N . TYR A 1 188 ? 6.067 -6.325 -22.040 1.00 80.38 188 TYR A N 1
ATOM 1376 C CA . TYR A 1 188 ? 7.469 -6.124 -21.705 1.00 80.38 188 TYR A CA 1
ATOM 1377 C C . TYR A 1 188 ? 7.686 -4.733 -21.101 1.00 80.38 188 TYR A C 1
ATOM 1379 O O . TYR A 1 188 ? 7.132 -3.752 -21.595 1.00 80.38 188 TYR A O 1
ATOM 1387 N N . GLY A 1 189 ? 8.527 -4.660 -20.068 1.00 78.88 189 GLY A N 1
ATOM 1388 C CA . GLY A 1 189 ? 8.851 -3.429 -19.352 1.00 78.88 189 GLY A CA 1
ATOM 1389 C C . GLY A 1 189 ? 8.271 -3.382 -17.934 1.00 78.88 189 GLY A C 1
ATOM 1390 O O . GLY A 1 189 ? 7.683 -4.363 -17.467 1.00 78.88 189 GLY A O 1
ATOM 1391 N N . PRO A 1 190 ? 8.459 -2.254 -17.229 1.00 75.88 190 PRO A N 1
ATOM 1392 C CA . PRO A 1 190 ? 7.930 -2.071 -15.888 1.00 75.88 190 PRO A CA 1
ATOM 1393 C C . PRO A 1 190 ? 6.401 -2.041 -15.964 1.00 75.88 190 PRO A C 1
ATOM 1395 O O . PRO A 1 190 ? 5.798 -1.149 -16.557 1.00 75.88 190 PRO A O 1
ATOM 1398 N N . HIS A 1 191 ? 5.772 -3.068 -15.400 1.00 80.06 191 HIS A N 1
ATOM 1399 C CA . HIS A 1 191 ? 4.322 -3.148 -15.257 1.00 80.06 191 HIS A CA 1
ATOM 1400 C C . HIS A 1 191 ? 3.774 -1.880 -14.582 1.00 80.06 191 HIS A C 1
ATOM 1402 O O . HIS A 1 191 ? 4.441 -1.328 -13.708 1.00 80.06 191 HIS A O 1
ATOM 1408 N N . HIS A 1 192 ? 2.589 -1.416 -14.999 1.00 71.56 192 HIS A N 1
ATOM 1409 C CA . HIS A 1 192 ? 1.967 -0.180 -14.509 1.00 71.56 192 HIS A CA 1
ATOM 1410 C C . HIS A 1 192 ? 1.987 -0.142 -12.972 1.00 71.56 192 HIS A C 1
ATOM 1412 O O . HIS A 1 192 ? 1.300 -0.920 -12.319 1.00 71.56 192 HIS A O 1
ATOM 1418 N N . GLY A 1 193 ? 2.843 0.715 -12.417 1.00 72.44 193 GLY A N 1
ATOM 1419 C CA . GLY A 1 193 ? 3.305 0.581 -11.033 1.00 72.44 193 GLY A CA 1
ATOM 1420 C C . GLY A 1 193 ? 4.620 1.307 -10.735 1.00 72.44 193 GLY A C 1
ATOM 1421 O O . GLY A 1 193 ? 5.008 1.408 -9.587 1.00 72.44 193 GLY A O 1
ATOM 1422 N N . SER A 1 194 ? 5.314 1.888 -11.716 1.00 83.31 194 SER A N 1
ATOM 1423 C CA . SER A 1 194 ? 6.620 2.535 -11.508 1.00 83.31 194 SER A CA 1
ATOM 1424 C C . SER A 1 194 ? 6.577 3.889 -10.775 1.00 83.31 194 SER A C 1
ATOM 1426 O O . SER A 1 194 ? 7.521 4.669 -10.887 1.00 83.31 194 SER A O 1
ATOM 1428 N N . GLN A 1 195 ? 5.508 4.216 -10.042 1.00 89.75 195 GLN A N 1
ATOM 1429 C CA . GLN A 1 195 ? 5.424 5.473 -9.292 1.00 89.75 195 GLN A CA 1
ATOM 1430 C C . GLN A 1 195 ? 6.522 5.556 -8.225 1.00 89.75 195 GLN A C 1
ATOM 1432 O O . GLN A 1 195 ? 7.142 6.605 -8.088 1.00 89.75 195 GLN A O 1
ATOM 1437 N N . GLY A 1 196 ? 6.817 4.455 -7.525 1.00 90.88 196 GLY A N 1
ATOM 1438 C CA . GLY A 1 196 ? 7.900 4.402 -6.542 1.00 90.88 196 GLY A CA 1
ATOM 1439 C C . GLY A 1 196 ? 9.286 4.572 -7.161 1.00 90.88 196 GLY A C 1
ATOM 1440 O O . GLY A 1 196 ? 10.117 5.278 -6.598 1.00 90.88 196 GLY A O 1
ATOM 1441 N N . VAL A 1 197 ? 9.503 4.002 -8.351 1.00 89.38 197 VAL A N 1
ATOM 1442 C CA . VAL A 1 197 ? 10.735 4.168 -9.148 1.00 89.38 197 VAL A CA 1
ATOM 1443 C C . VAL A 1 197 ? 10.952 5.647 -9.471 1.00 89.38 197 VAL A C 1
ATOM 1445 O O . VAL A 1 197 ? 12.003 6.204 -9.183 1.00 89.38 197 VAL A O 1
ATOM 1448 N N . LEU A 1 198 ? 9.923 6.321 -9.995 1.00 88.56 198 LEU A N 1
ATOM 1449 C CA . LEU A 1 198 ? 9.997 7.747 -10.329 1.00 88.56 198 LEU A CA 1
ATOM 1450 C C . LEU A 1 198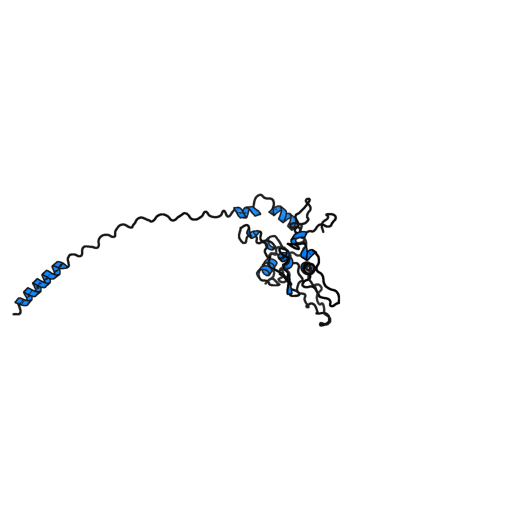 ? 10.146 8.642 -9.098 1.00 88.56 198 LEU A C 1
ATOM 1452 O O . LEU A 1 198 ? 10.869 9.631 -9.148 1.00 88.56 198 LEU A O 1
ATOM 1456 N N . PHE A 1 199 ? 9.442 8.319 -8.011 1.00 89.81 199 PHE A N 1
ATOM 1457 C CA . PHE A 1 199 ? 9.496 9.104 -6.785 1.00 89.81 199 PHE A CA 1
ATOM 1458 C C . PHE A 1 199 ? 10.880 9.020 -6.145 1.00 89.81 199 PHE A C 1
ATOM 1460 O O . PHE A 1 199 ? 11.452 10.047 -5.813 1.00 89.81 199 PHE A O 1
ATOM 1467 N N . THR A 1 200 ? 11.421 7.812 -5.988 1.00 88.88 200 THR A N 1
ATOM 1468 C CA . THR A 1 200 ? 12.695 7.587 -5.285 1.00 88.88 200 THR A CA 1
ATOM 1469 C C . THR A 1 200 ? 13.924 7.815 -6.160 1.00 88.88 200 THR A C 1
ATOM 1471 O O . THR A 1 200 ? 14.995 8.069 -5.622 1.00 88.88 200 THR A O 1
ATOM 1474 N N . GLY A 1 201 ? 13.781 7.722 -7.485 1.00 87.62 201 GLY A N 1
ATOM 1475 C CA . GLY A 1 201 ? 14.910 7.686 -8.415 1.00 87.62 201 GLY A CA 1
ATOM 1476 C C . GLY A 1 201 ? 15.620 6.327 -8.478 1.00 87.62 201 GLY A C 1
ATOM 1477 O O . GLY A 1 201 ? 16.589 6.197 -9.217 1.00 87.62 201 GLY A O 1
ATOM 1478 N N . ASN A 1 202 ? 15.141 5.314 -7.748 1.00 87.00 202 ASN A N 1
ATOM 1479 C CA . ASN A 1 202 ? 15.713 3.964 -7.736 1.00 87.00 202 ASN A CA 1
ATOM 1480 C C . ASN A 1 202 ? 15.122 3.090 -8.845 1.00 87.00 202 ASN A C 1
ATOM 1482 O O . ASN A 1 202 ? 14.043 3.391 -9.353 1.00 87.00 202 ASN A O 1
ATOM 1486 N N . ALA A 1 203 ? 15.785 1.974 -9.181 1.00 83.75 203 ALA A N 1
ATOM 1487 C CA . ALA A 1 203 ? 15.335 0.997 -10.180 1.00 83.75 203 ALA A CA 1
ATOM 1488 C C . ALA A 1 203 ? 15.080 1.575 -11.591 1.00 83.75 203 ALA A C 1
ATOM 1490 O O . ALA A 1 203 ? 14.412 0.949 -12.425 1.00 83.75 203 ALA A O 1
ATOM 1491 N N . ALA A 1 204 ? 15.585 2.782 -11.854 1.00 81.81 204 ALA A N 1
ATOM 1492 C CA . ALA A 1 204 ? 15.561 3.434 -13.151 1.00 81.81 204 ALA A CA 1
ATOM 1493 C C . ALA A 1 204 ? 16.816 3.073 -13.956 1.00 81.81 204 ALA A C 1
ATOM 1495 O O . ALA A 1 204 ? 17.816 2.600 -13.424 1.00 81.81 204 ALA A O 1
ATOM 1496 N N . TYR A 1 205 ? 16.757 3.294 -15.267 1.00 79.81 205 TYR A N 1
ATOM 1497 C CA . TYR A 1 205 ? 17.910 3.087 -16.130 1.00 79.81 205 TYR A CA 1
ATOM 1498 C C . TYR A 1 205 ? 18.806 4.337 -16.141 1.00 79.81 205 TYR A C 1
ATOM 1500 O O . TYR A 1 205 ? 18.347 5.408 -16.545 1.00 79.81 205 TYR A O 1
ATOM 1508 N N . GLU A 1 206 ? 20.075 4.201 -15.749 1.00 78.94 206 GLU A N 1
ATOM 1509 C CA . GLU A 1 206 ? 21.054 5.291 -15.823 1.00 78.94 206 GLU A CA 1
ATOM 1510 C C . GLU A 1 206 ? 21.605 5.450 -17.244 1.00 78.94 206 GLU A C 1
ATOM 1512 O O . GLU A 1 206 ? 22.261 4.568 -17.802 1.00 78.94 206 GLU A O 1
ATOM 1517 N N . VAL A 1 207 ? 21.357 6.610 -17.848 1.00 79.94 207 VAL A N 1
ATOM 1518 C CA . VAL A 1 207 ? 21.964 6.985 -19.127 1.00 79.94 207 VAL A CA 1
ATOM 1519 C C . VAL A 1 207 ? 23.305 7.661 -18.853 1.00 79.94 207 VAL A C 1
ATOM 1521 O O . VAL A 1 207 ? 23.343 8.697 -18.186 1.00 79.94 207 VAL A O 1
ATOM 1524 N N . GLU A 1 208 ? 24.393 7.096 -19.383 1.00 78.19 208 GLU A N 1
ATOM 1525 C CA . GLU A 1 208 ? 25.719 7.715 -19.311 1.00 78.19 208 GLU A CA 1
ATOM 1526 C C . GLU A 1 208 ? 25.720 9.088 -19.997 1.00 78.19 208 GLU A C 1
ATOM 1528 O O . GLU A 1 208 ? 25.245 9.254 -21.125 1.00 78.19 208 GLU A O 1
ATOM 1533 N N . GLY A 1 209 ? 26.291 10.087 -19.328 1.00 83.00 209 GLY A N 1
ATOM 1534 C CA . GLY A 1 209 ? 26.408 11.431 -19.871 1.00 83.00 209 GLY A CA 1
ATOM 1535 C C . GLY A 1 209 ? 26.971 12.427 -18.862 1.00 83.00 209 GLY A C 1
ATOM 1536 O O . GLY A 1 209 ? 27.145 12.100 -17.692 1.00 83.00 209 GLY A O 1
ATOM 1537 N N . PRO A 1 210 ? 27.259 13.665 -19.298 1.00 85.38 210 PRO A N 1
ATOM 1538 C CA . PRO A 1 210 ? 27.803 14.707 -18.428 1.00 85.38 210 PRO A CA 1
ATOM 1539 C C . PRO A 1 210 ? 26.752 15.346 -17.502 1.00 85.38 210 PRO A C 1
ATOM 1541 O O . PRO A 1 210 ? 27.080 16.278 -16.774 1.00 85.38 210 PRO A O 1
ATOM 1544 N N . ALA A 1 211 ? 25.487 14.924 -17.582 1.00 84.12 211 ALA A N 1
ATOM 1545 C CA . ALA A 1 211 ? 24.403 15.474 -16.779 1.00 84.12 211 ALA A CA 1
ATOM 1546 C C . ALA A 1 211 ? 24.377 14.820 -15.393 1.00 84.12 211 ALA A C 1
ATOM 1548 O O . ALA A 1 211 ? 24.405 13.597 -15.285 1.00 84.12 211 ALA A O 1
ATOM 1549 N N . GLU A 1 212 ? 24.283 15.634 -14.344 1.00 85.19 212 GLU A N 1
ATOM 1550 C CA . GLU A 1 212 ? 24.052 15.135 -12.988 1.00 85.19 212 GLU A CA 1
ATOM 1551 C C . GLU A 1 212 ? 22.564 14.820 -12.782 1.00 85.19 212 GLU A C 1
ATOM 1553 O O . GLU A 1 212 ? 21.691 15.601 -13.176 1.00 85.19 212 GLU A O 1
ATOM 1558 N N . TYR A 1 213 ? 22.272 13.688 -12.139 1.00 83.06 213 TYR A N 1
ATOM 1559 C CA . TYR A 1 213 ? 20.917 13.346 -11.715 1.00 83.06 213 TYR A CA 1
ATOM 1560 C C . TYR A 1 213 ? 20.583 14.061 -10.405 1.00 83.06 213 TYR A C 1
ATOM 1562 O O . TYR A 1 213 ? 21.327 13.991 -9.428 1.00 83.06 213 TYR A O 1
ATOM 1570 N N . GLY A 1 214 ? 19.447 14.755 -10.391 1.00 82.44 214 GLY A N 1
ATOM 1571 C CA . GLY A 1 214 ? 18.902 15.406 -9.205 1.00 82.44 214 GLY A CA 1
ATOM 1572 C C . GLY A 1 214 ? 17.605 14.742 -8.757 1.00 82.44 214 GLY A C 1
ATOM 1573 O O . GLY A 1 214 ? 16.850 14.220 -9.575 1.00 82.44 214 GLY A O 1
ATOM 1574 N N . ASN A 1 215 ? 17.322 14.815 -7.459 1.00 81.31 215 ASN A N 1
ATOM 1575 C CA . ASN A 1 215 ? 16.060 14.336 -6.907 1.00 81.31 215 ASN A CA 1
ATOM 1576 C C . ASN A 1 215 ? 14.983 15.422 -6.945 1.00 81.31 215 ASN A C 1
ATOM 1578 O O . ASN A 1 215 ? 15.258 16.612 -6.767 1.00 81.31 215 ASN A O 1
ATOM 1582 N N . SER A 1 216 ? 13.734 14.999 -7.140 1.00 82.62 216 SER A N 1
ATOM 1583 C CA . SER A 1 216 ? 12.582 15.888 -7.004 1.00 82.62 216 SER A CA 1
ATOM 1584 C C . SER A 1 216 ? 12.467 16.398 -5.569 1.00 82.62 216 SER A C 1
ATOM 1586 O O . SER A 1 216 ? 12.700 15.649 -4.626 1.00 82.62 216 SER A O 1
ATOM 1588 N N . LEU A 1 217 ? 11.988 17.631 -5.383 1.00 83.19 217 LEU A N 1
ATOM 1589 C CA . LEU A 1 217 ? 11.633 18.137 -4.050 1.00 83.19 217 LEU A CA 1
ATOM 1590 C C . LEU A 1 217 ? 10.585 17.254 -3.346 1.00 83.19 217 LEU A C 1
ATOM 1592 O O . LEU A 1 217 ? 10.496 17.255 -2.122 1.00 83.19 217 LEU A O 1
ATOM 1596 N N . HIS A 1 218 ? 9.821 16.458 -4.101 1.00 84.38 218 HIS A N 1
ATOM 1597 C CA . HIS A 1 218 ? 8.867 15.500 -3.545 1.00 84.38 218 HIS A CA 1
ATOM 1598 C C . HIS A 1 218 ? 9.513 14.485 -2.586 1.00 84.38 218 HIS A C 1
ATOM 1600 O O . HIS A 1 218 ? 8.836 14.045 -1.661 1.00 84.38 218 HIS A O 1
ATOM 1606 N N . THR A 1 219 ? 10.803 14.158 -2.743 1.00 81.25 219 THR A N 1
ATOM 1607 C CA . THR A 1 219 ? 11.499 13.204 -1.859 1.00 81.25 219 THR A CA 1
ATOM 1608 C C . THR A 1 219 ? 11.911 13.802 -0.519 1.00 81.25 219 THR A C 1
ATOM 1610 O O . THR A 1 219 ? 12.181 13.062 0.420 1.00 81.25 219 THR A O 1
ATOM 1613 N N . THR A 1 220 ? 11.954 15.132 -0.407 1.00 78.62 220 THR A N 1
ATOM 1614 C CA . THR A 1 220 ? 12.419 15.832 0.801 1.00 78.62 220 THR A CA 1
ATOM 1615 C C . THR A 1 220 ? 11.316 16.609 1.516 1.00 78.62 220 THR A C 1
ATOM 1617 O O . THR A 1 220 ? 11.452 16.907 2.700 1.00 78.62 220 THR A O 1
ATOM 1620 N N . LEU A 1 221 ? 10.209 16.925 0.834 1.00 72.44 221 LEU A N 1
ATOM 1621 C CA . LEU A 1 221 ? 9.116 17.732 1.388 1.00 72.44 221 LEU A CA 1
ATOM 1622 C C . LEU A 1 221 ? 8.030 16.921 2.119 1.00 72.44 221 LEU A C 1
ATOM 1624 O O . LEU A 1 221 ? 7.235 17.506 2.854 1.00 72.44 221 LEU A O 1
ATOM 1628 N N . ALA A 1 222 ? 7.973 15.600 1.942 1.00 74.19 222 ALA A N 1
ATOM 1629 C CA . ALA A 1 222 ? 6.886 14.766 2.452 1.00 74.19 222 ALA A CA 1
ATOM 1630 C C . ALA A 1 222 ? 7.393 13.716 3.453 1.00 74.19 222 ALA A C 1
ATOM 1632 O O . ALA A 1 222 ? 7.875 12.661 3.061 1.00 74.19 222 ALA A O 1
ATOM 1633 N N . ALA A 1 223 ? 7.222 13.967 4.757 1.00 70.62 223 ALA A N 1
ATOM 1634 C CA . ALA A 1 223 ? 7.665 13.055 5.826 1.00 70.62 223 ALA A CA 1
ATOM 1635 C C . ALA A 1 223 ? 7.043 11.640 5.757 1.00 70.62 223 ALA A C 1
ATOM 1637 O O . ALA A 1 223 ? 7.619 10.697 6.285 1.00 70.62 223 ALA A O 1
ATOM 1638 N N . ASN A 1 224 ? 5.886 11.490 5.098 1.00 85.06 224 ASN A N 1
ATOM 1639 C CA . ASN A 1 224 ? 5.217 10.209 4.833 1.00 85.06 224 ASN A CA 1
ATOM 1640 C C . ASN A 1 224 ? 5.021 9.958 3.325 1.00 85.06 224 ASN A C 1
ATOM 1642 O O . ASN A 1 224 ? 4.179 9.150 2.923 1.00 85.06 224 ASN A O 1
ATOM 1646 N N . SER A 1 225 ? 5.781 10.676 2.495 1.00 90.44 225 SER A N 1
ATOM 1647 C CA . SER A 1 225 ? 5.881 10.494 1.047 1.00 90.44 225 SER A CA 1
ATOM 1648 C C . SER A 1 225 ? 4.524 10.405 0.351 1.00 90.44 225 SER A C 1
ATOM 1650 O O . SER A 1 225 ? 3.774 11.382 0.329 1.00 90.44 225 SER A O 1
ATOM 1652 N N . CYS A 1 226 ? 4.169 9.235 -0.187 1.00 91.44 226 CYS A N 1
ATOM 1653 C CA . CYS A 1 226 ? 2.920 9.007 -0.906 1.00 91.44 226 CYS A CA 1
ATOM 1654 C C . CYS A 1 226 ? 1.694 9.390 -0.061 1.00 91.44 226 CYS A C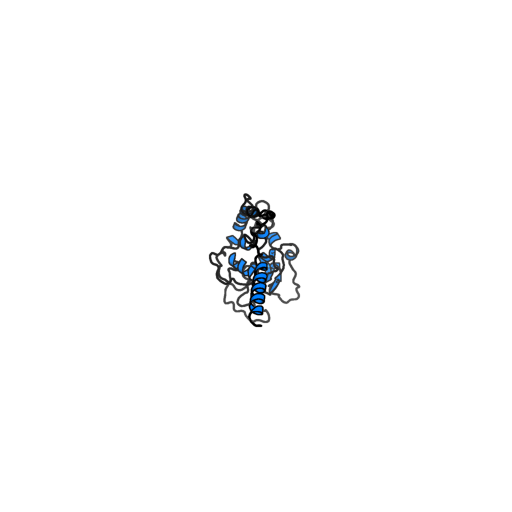 1
ATOM 1656 O O . CYS A 1 226 ? 0.788 10.069 -0.546 1.00 91.44 226 CYS A O 1
ATOM 1658 N N . ALA A 1 227 ? 1.680 9.002 1.218 1.00 90.38 227 ALA A N 1
ATOM 1659 C CA . ALA A 1 227 ? 0.539 9.218 2.101 1.00 90.38 227 ALA A CA 1
ATOM 1660 C C . ALA A 1 227 ? 0.311 10.704 2.418 1.00 90.38 227 ALA A C 1
ATOM 1662 O O . ALA A 1 227 ? -0.828 11.103 2.651 1.00 90.38 227 ALA A O 1
ATOM 1663 N N . THR A 1 228 ? 1.354 11.542 2.368 1.00 89.00 228 THR A N 1
ATOM 1664 C CA . THR A 1 228 ? 1.227 12.985 2.617 1.00 89.00 228 THR A CA 1
ATOM 1665 C C . THR A 1 228 ? 0.262 13.654 1.636 1.00 89.00 228 THR A C 1
ATOM 1667 O O . THR A 1 228 ? -0.530 14.492 2.060 1.00 89.00 228 THR A O 1
ATOM 1670 N N . CYS A 1 229 ? 0.284 13.265 0.357 1.00 86.88 229 CYS A N 1
ATOM 1671 C CA . CYS A 1 229 ? -0.574 13.863 -0.670 1.00 86.88 229 CYS A CA 1
ATOM 1672 C C . CYS A 1 229 ? -1.769 12.971 -1.018 1.00 86.88 229 CYS A C 1
ATOM 1674 O O . CYS A 1 229 ? -2.907 13.434 -1.023 1.00 86.88 229 CYS A O 1
ATOM 1676 N N . HIS A 1 230 ? -1.537 11.679 -1.267 1.00 89.81 230 HIS A N 1
ATOM 1677 C CA . HIS A 1 230 ? -2.598 10.768 -1.701 1.00 89.81 230 HIS A CA 1
ATOM 1678 C C . HIS A 1 230 ? -3.582 10.454 -0.574 1.00 89.81 230 HIS A C 1
ATOM 1680 O O . HIS A 1 230 ? -4.771 10.289 -0.822 1.00 89.81 230 HIS A O 1
ATOM 1686 N N . MET A 1 231 ? -3.117 10.431 0.676 1.00 91.19 231 MET A N 1
ATOM 1687 C CA . MET A 1 231 ? -3.967 10.213 1.849 1.00 91.19 231 MET A CA 1
ATOM 1688 C C . MET A 1 231 ? -4.147 11.481 2.686 1.00 91.19 231 MET A C 1
ATOM 1690 O O . MET A 1 231 ? -4.505 11.399 3.864 1.00 91.19 231 MET A O 1
ATOM 1694 N N . ALA A 1 232 ? -3.938 12.656 2.079 1.00 87.88 232 ALA A N 1
ATOM 1695 C CA . ALA A 1 232 ? -4.184 13.940 2.721 1.00 87.88 232 ALA A CA 1
ATOM 1696 C C . ALA A 1 232 ? -5.602 13.996 3.306 1.00 87.88 232 ALA A C 1
ATOM 1698 O O . ALA A 1 232 ? -6.523 13.323 2.838 1.00 87.88 232 ALA A O 1
ATOM 1699 N N . LYS A 1 233 ? -5.803 14.798 4.352 1.00 84.06 233 LYS A N 1
ATOM 1700 C CA . LYS A 1 233 ? -7.128 14.941 4.958 1.00 84.06 233 LYS A CA 1
ATOM 1701 C C . LYS A 1 233 ? -8.140 15.379 3.895 1.00 84.06 233 LYS A C 1
ATOM 1703 O O . LYS A 1 233 ? -7.894 16.314 3.145 1.00 84.06 233 LYS A O 1
ATOM 1708 N N . VAL A 1 234 ? -9.297 14.721 3.878 1.00 77.75 234 VAL A N 1
ATOM 1709 C CA . VAL A 1 234 ? -10.403 15.116 3.006 1.00 77.75 234 VAL A CA 1
ATOM 1710 C C . VAL A 1 234 ? -10.897 16.507 3.409 1.00 77.75 234 VAL A C 1
ATOM 1712 O O . VAL A 1 234 ? -11.357 16.693 4.539 1.00 77.75 234 VAL A O 1
ATOM 1715 N N . GLU A 1 235 ? -10.828 17.474 2.493 1.00 70.75 235 GLU A N 1
ATOM 1716 C CA . GLU A 1 235 ? -11.311 18.843 2.702 1.00 70.75 235 GLU A CA 1
ATOM 1717 C C . GLU A 1 235 ? -12.535 19.163 1.830 1.00 70.75 235 GLU A C 1
ATOM 1719 O O . GLU A 1 235 ? -12.694 18.664 0.715 1.00 70.75 235 GLU A O 1
ATOM 1724 N N . GLY A 1 236 ? -13.442 19.995 2.355 1.00 65.62 236 GLY A N 1
ATOM 1725 C CA . GLY A 1 236 ? -14.577 20.534 1.595 1.00 65.62 236 GLY A CA 1
ATOM 1726 C C . GLY A 1 236 ? -15.622 19.513 1.120 1.00 65.62 236 GLY A C 1
ATOM 1727 O O . GLY A 1 236 ? -16.408 19.835 0.234 1.00 65.62 236 GLY A O 1
ATOM 1728 N N . GLY A 1 237 ? -15.636 18.292 1.669 1.00 63.19 237 GLY A N 1
ATOM 1729 C CA . GLY A 1 237 ? -16.594 17.241 1.290 1.00 63.19 237 GLY A CA 1
ATOM 1730 C C . GLY A 1 237 ? -16.354 16.621 -0.093 1.00 63.19 237 GLY A C 1
ATOM 1731 O O . GLY A 1 237 ? -17.229 15.928 -0.607 1.00 63.19 237 GLY A O 1
ATOM 1732 N N . ARG A 1 238 ? -15.191 16.866 -0.708 1.00 66.19 238 ARG A N 1
ATOM 1733 C CA . ARG A 1 238 ? -14.807 16.273 -1.998 1.00 66.19 238 ARG A CA 1
ATOM 1734 C C . ARG A 1 238 ? -14.269 14.854 -1.797 1.00 66.19 238 ARG A C 1
ATOM 1736 O O . ARG A 1 238 ? -13.710 14.553 -0.751 1.00 66.19 238 ARG A O 1
ATOM 1743 N N . ALA A 1 239 ? -14.382 13.985 -2.800 1.00 70.25 239 ALA A N 1
ATOM 1744 C CA . ALA A 1 239 ? -13.772 12.650 -2.781 1.00 70.25 239 ALA A CA 1
ATOM 1745 C C . ALA A 1 239 ? -12.265 12.718 -3.117 1.00 70.25 239 ALA A C 1
ATOM 1747 O O . ALA A 1 239 ? -11.814 12.105 -4.077 1.00 70.25 239 ALA A O 1
ATOM 1748 N N . LEU A 1 240 ? -11.508 13.523 -2.365 1.00 80.06 240 LEU A N 1
ATOM 1749 C CA . LEU A 1 240 ? -10.073 13.768 -2.549 1.00 80.06 240 LEU A CA 1
ATOM 1750 C C . LEU A 1 240 ? -9.335 13.436 -1.257 1.00 80.06 240 LEU A C 1
ATOM 1752 O O . LEU A 1 240 ? -9.838 13.732 -0.173 1.00 80.06 240 LEU A O 1
ATOM 1756 N N . GLY A 1 241 ? -8.150 12.841 -1.363 1.00 86.25 241 GLY A N 1
ATOM 1757 C CA . GLY A 1 241 ? -7.366 12.397 -0.218 1.00 86.25 241 GLY A CA 1
ATO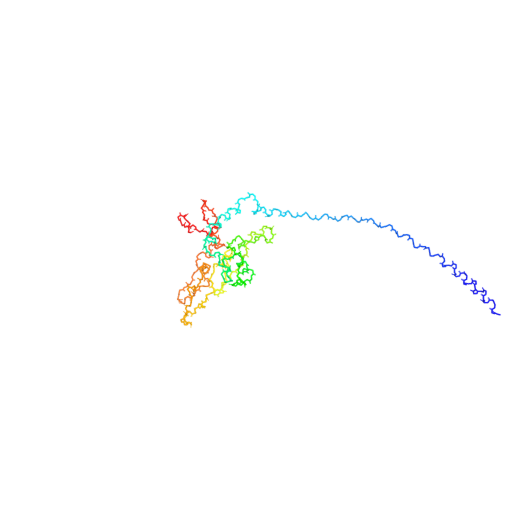M 1758 C C . GLY A 1 241 ? -7.996 11.213 0.526 1.00 86.25 241 GLY A C 1
ATOM 1759 O O . GLY A 1 241 ? -8.812 10.449 -0.004 1.00 86.25 241 GLY A O 1
ATOM 1760 N N . GLY A 1 242 ? -7.629 11.044 1.793 1.00 90.69 242 GLY A N 1
ATOM 1761 C CA . GLY A 1 242 ? -8.110 9.966 2.649 1.00 90.69 242 GLY A CA 1
ATOM 1762 C C . GLY A 1 242 ? -7.865 8.592 2.027 1.00 90.69 242 GLY A C 1
ATOM 1763 O O . GLY A 1 242 ? -6.782 8.312 1.529 1.00 90.69 242 GLY A O 1
ATOM 1764 N N . HIS A 1 243 ? -8.881 7.730 2.046 1.00 93.69 243 HIS A N 1
ATOM 1765 C CA . HIS A 1 243 ? -8.794 6.392 1.445 1.00 93.69 243 HIS A CA 1
ATOM 1766 C C . HIS A 1 243 ? -9.252 6.366 -0.025 1.00 93.69 243 HIS A C 1
ATOM 1768 O O . HIS A 1 243 ? -9.391 5.293 -0.600 1.00 93.69 243 HIS A O 1
ATOM 1774 N N . THR A 1 244 ? -9.479 7.529 -0.653 1.00 91.19 244 THR A N 1
ATOM 1775 C CA . THR A 1 244 ? -9.691 7.602 -2.114 1.00 91.19 244 THR A CA 1
ATOM 1776 C C . THR A 1 244 ? -8.368 7.555 -2.876 1.00 91.19 244 THR A C 1
ATOM 1778 O O . THR A 1 244 ? -8.346 7.158 -4.039 1.00 91.19 244 THR A O 1
ATOM 1781 N N . PHE A 1 245 ? -7.271 7.952 -2.214 1.00 91.06 245 PHE A N 1
ATOM 1782 C CA . PHE A 1 245 ? -5.919 8.100 -2.767 1.00 91.06 245 PHE A CA 1
ATOM 1783 C C . PHE A 1 245 ? -5.781 9.157 -3.877 1.00 91.06 245 PHE A C 1
ATOM 1785 O O . PHE A 1 245 ? -4.726 9.271 -4.506 1.00 91.06 245 PHE A O 1
ATOM 1792 N N . ARG A 1 246 ? -6.838 9.939 -4.128 1.00 87.69 246 ARG A N 1
ATOM 1793 C CA . ARG A 1 246 ? -6.872 10.960 -5.177 1.00 87.69 246 ARG A CA 1
ATOM 1794 C C . ARG A 1 246 ? -6.215 12.243 -4.702 1.00 87.69 246 ARG A C 1
ATOM 1796 O O . ARG A 1 246 ? -6.450 12.683 -3.579 1.00 87.69 246 ARG A O 1
ATOM 1803 N N . VAL A 1 247 ? -5.448 12.868 -5.582 1.00 83.56 247 VAL A N 1
ATOM 1804 C CA . VAL A 1 247 ? -4.860 14.189 -5.348 1.00 83.56 247 VAL A CA 1
ATOM 1805 C C . VAL A 1 247 ? -5.701 15.223 -6.097 1.00 83.56 247 VAL A C 1
ATOM 1807 O O . VAL A 1 247 ? -6.227 14.933 -7.173 1.00 83.56 247 VAL A O 1
ATOM 1810 N N . ALA A 1 248 ? -5.882 16.397 -5.496 1.00 68.19 248 ALA A N 1
ATOM 1811 C CA . ALA A 1 248 ? -6.561 17.517 -6.138 1.00 68.19 248 ALA A CA 1
ATOM 1812 C C . ALA A 1 248 ? -5.647 18.156 -7.191 1.00 68.19 248 ALA A C 1
ATOM 1814 O O . ALA A 1 248 ? -4.454 18.324 -6.936 1.00 68.19 248 ALA A O 1
ATOM 1815 N N . GLU A 1 249 ? -6.206 18.560 -8.327 1.00 61.16 249 GLU A N 1
ATOM 1816 C CA . GLU A 1 249 ? -5.561 19.549 -9.190 1.00 61.16 249 GLU A CA 1
ATOM 1817 C C . GLU A 1 249 ? -5.690 20.957 -8.577 1.00 61.16 249 GLU A C 1
ATOM 1819 O O . GLU A 1 249 ? -6.492 21.185 -7.663 1.00 61.16 249 GLU A O 1
ATOM 1824 N N . ASP A 1 250 ? -4.910 21.918 -9.082 1.00 51.78 250 ASP A N 1
ATOM 1825 C CA . ASP A 1 250 ? -4.881 23.305 -8.583 1.00 51.78 250 ASP A CA 1
ATOM 1826 C C . ASP A 1 250 ? -6.257 24.004 -8.644 1.00 51.78 250 ASP A C 1
ATOM 1828 O O . ASP A 1 250 ? -6.519 24.945 -7.893 1.00 51.78 250 ASP A O 1
ATOM 1832 N N . ASP A 1 251 ? -7.164 23.539 -9.510 1.00 58.12 251 ASP A N 1
ATOM 1833 C CA . ASP A 1 251 ? -8.537 24.043 -9.636 1.00 58.12 251 ASP A CA 1
ATOM 1834 C C . ASP A 1 251 ? -9.527 23.404 -8.635 1.00 58.12 251 ASP A C 1
ATOM 1836 O O . ASP A 1 251 ? -10.713 23.749 -8.594 1.00 58.12 251 ASP A O 1
ATOM 1840 N N . GLY A 1 252 ? -9.043 22.491 -7.790 1.00 54.94 252 GLY A N 1
ATOM 1841 C CA . GLY A 1 252 ? -9.832 21.761 -6.806 1.00 54.94 252 GLY A CA 1
ATOM 1842 C C . GLY A 1 252 ? -10.680 20.627 -7.387 1.00 54.94 252 GLY A C 1
ATOM 1843 O O . GLY A 1 252 ? -11.502 20.071 -6.647 1.00 54.94 252 GLY A O 1
ATOM 1844 N N . SER A 1 253 ? -10.510 20.292 -8.669 1.00 57.12 253 SER A N 1
ATOM 1845 C CA . SER A 1 253 ? -11.022 19.064 -9.274 1.00 57.12 253 SER A CA 1
ATOM 1846 C C . SER A 1 253 ? -10.127 17.867 -8.918 1.00 57.12 253 SER A C 1
ATOM 1848 O O . SER A 1 253 ? -9.012 18.024 -8.418 1.00 57.12 253 SER A O 1
ATOM 1850 N N . GLY A 1 254 ? -10.657 16.652 -9.060 1.00 56.34 254 GLY A N 1
ATOM 1851 C CA . GLY A 1 254 ? -9.909 15.421 -8.802 1.00 56.34 254 GLY A CA 1
ATOM 1852 C C . GLY A 1 254 ? -9.419 14.788 -10.088 1.00 56.34 254 GLY A C 1
ATOM 1853 O O . GLY A 1 254 ? -10.204 14.695 -11.030 1.00 56.34 254 GLY A O 1
ATOM 1854 N N . ASN A 1 255 ? -8.180 14.291 -10.077 1.00 51.31 255 ASN A N 1
ATOM 1855 C CA . ASN A 1 255 ? -7.710 13.311 -11.063 1.00 51.31 255 ASN A CA 1
ATOM 1856 C C . ASN A 1 255 ? -8.256 11.899 -10.759 1.00 51.31 255 ASN A C 1
ATOM 1858 O O . ASN A 1 255 ? -8.531 11.572 -9.572 1.00 51.31 255 ASN A O 1
#

pLDDT: mean 82.94, std 12.15, range [51.31, 97.06]

Secondary structure (DSSP, 8-state):
-HHHHHHHHHHHHHHHGGGSS----PPPPPPPPPPPPPPPPPPPPP-THHHHHHHHSS-SHHHHHHHHHHTSHHHHTS-TT--STTTHHHH-HHHHHHHHHH--SS-SSPPSSPPPS-HHHHB-TTSSSSGGGGSBS--SPEEPTTT--EE--GGGHHHHTTSS----SSPPP-TTTS------STT-SS-S-THHHHHH--SPPPPPSSPPP---THHHH-TTTHHHHHTPPP-TT-S-SGGG-PPBPTTS-B-

Sequence (255 aa):
MRIRLFFASLLSLALALSFIACEGDQGPIGPSGPIGPAGPTGPEGQNGAENCLDCHGNSQLITSKVFQWENSVHLLGGHYDRNDASCAVCHTSQGFLEVVGTGATAAAAAIEDPLPPNCYSCHQIHQTYTEADWALTSTEPFTFWVGGETADIGAGNLCLNCHQARIPSPALPVPGVDGTNNLTNKRYGPHHGSQGVLFTGNAAYEVEGPAEYGNSLHTTLAANSCATCHMAKVEGGRALGGHTFRVAEDDGSGN

Foldseek 3Di:
DPPVVVVVVVVVVVVVVVVVPPPPDDPDDDDDDDDDDDDDDDDDDDDLVPLVCVQVNPDCVVVVLVVLLCLACLNVVPQLQQFAFQRCCQFFLVSVLQCLVVVDNTHPGGDDPGDGNDLSLFFLAPPPSHPNRRHGSDQDWDQAPAQRDTDRLGSCNSLLSQLGFDQFPVGDDDPPPDDDDDDPDPCGTGHNRPPVCLQVVGNDDDDDDPDDDDHDCLSVPASNRQLVFQQPDDPPPDSGHRSNRWGADPVRDTD